Protein AF-X1VYA7-F1 (afdb_monomer)

Nearest PDB structures (foldseek):
  3ja6-assembly1_H  TM=3.169E-01  e=9.626E+00  Escherichia coli
  3g67-assembly1_A  TM=2.517E-01  e=8.231E+00  Thermotoga maritima

Sequence (191 aa):
LKDKYAWSVFFMTIYIFLMFNFLKPGDFSELFMERLIDTAIAGVIVFLVSYLVLPVWEHQKNRTFMLNYILANQKYLNNIIEILQQKNIPIQDYKISRKHAVVSLANLSDNFQKMLSDPKGQQKNLENVHQFVTTSHLFTAYSASLSQYAQKNTVYREIDFENWKNKINAKLLRTIAILQRQEIKKDDFAE

Foldseek 3Di:
DVVVVVVVVVVVVVVVLVVVCVVDPDPSPVVVVVVVVVVVVVVVVCVCCCVPVPPPLVVVCLLVLLLQLLVLLLQLLVVLLCLLVVHDDDPVSNVVSLVSNVVSLVVNVVSLVVLVVDPPVSNPPNVVSVVSSVVSVVSSVVSVVSSVVSVVSDHDPVDPSVVVSVVVVVVSVVVSVVSVVVVVVPVVPPD

Secondary structure (DSSP, 8-state):
-HHHHHHHHHHHHHHHHHHHHHHSTT--HHHHHHHHHHHHHHHHHHHHHHHHT----GGGTHHHHHHHHHHHHHHHHHHHHHHHTT----HHHHHHHHHHHHHHHHHHHHHHHHHHHS-TTT-TTHHHHHHHHHHHHHHHHHHHHHHHHHTTT---TT--HHHHHHHHHHHHHHHHHHHHHHHHHHHTT--

pLDDT: mean 84.83, std 13.79, range [34.19, 98.44]

Radius of gyration: 28.19 Å; Cα contacts (8 Å, |Δi|>4): 103; chains: 1; bounding box: 80×29×63 Å

Solvent-accessible surface area (backbone atoms only — not comparable to full-atom values): 10768 Å² total; per-residue (Å²): 111,70,65,63,49,52,53,52,53,55,54,50,53,52,50,53,51,56,53,47,45,71,75,46,75,90,69,58,67,64,63,50,48,52,54,52,50,53,51,50,52,50,48,50,50,52,50,50,43,54,64,71,73,55,71,78,69,63,73,81,46,54,60,57,34,52,48,50,24,51,55,27,38,51,52,27,45,52,48,37,51,38,41,44,69,72,45,94,66,61,70,62,59,48,54,51,28,47,50,44,24,53,51,27,46,50,51,37,50,51,53,50,54,52,46,70,71,44,60,79,95,65,44,73,65,51,68,64,52,49,54,48,52,54,50,49,54,51,54,52,51,52,47,54,56,54,40,57,58,34,70,66,78,59,83,63,86,90,58,66,59,66,62,53,50,51,55,51,50,54,52,51,52,51,51,49,49,56,56,55,56,61,54,63,74,62,67,78,72,77,125

Organism: NCBI:txid412755

Structure (mmCIF, N/CA/C/O backbone):
data_AF-X1VYA7-F1
#
_entry.id   AF-X1VYA7-F1
#
loop_
_atom_site.group_PDB
_atom_site.id
_atom_site.type_symbol
_atom_site.label_atom_id
_atom_site.label_alt_id
_atom_site.label_comp_id
_atom_site.label_asym_id
_atom_site.label_entity_id
_atom_site.label_seq_id
_atom_site.pdbx_PDB_ins_code
_atom_site.Cartn_x
_atom_site.Cartn_y
_atom_site.Cartn_z
_atom_site.occupancy
_atom_site.B_iso_or_equiv
_atom_site.auth_seq_id
_atom_site.auth_comp_id
_atom_site.auth_asym_id
_atom_site.auth_atom_id
_atom_site.pdbx_PDB_model_num
ATOM 1 N N . LEU A 1 1 ? 26.013 5.773 -6.994 1.00 57.41 1 LEU A N 1
ATOM 2 C CA . LEU A 1 1 ? 26.759 4.567 -7.447 1.00 57.41 1 LEU A CA 1
ATOM 3 C C . LEU A 1 1 ? 26.914 4.547 -8.967 1.00 57.41 1 LEU A C 1
ATOM 5 O O . LEU A 1 1 ? 28.043 4.417 -9.417 1.00 57.41 1 LEU A O 1
ATOM 9 N N . LYS A 1 2 ? 25.836 4.765 -9.740 1.00 62.16 2 LYS A N 1
ATOM 10 C CA . LYS A 1 2 ? 25.879 4.860 -11.213 1.00 62.16 2 LYS A CA 1
ATOM 11 C C . LYS A 1 2 ? 26.864 5.916 -11.740 1.00 62.16 2 LYS A C 1
ATOM 13 O O . LYS A 1 2 ? 27.681 5.591 -12.590 1.00 62.16 2 LYS A O 1
ATOM 18 N N . ASP A 1 3 ? 26.874 7.114 -11.158 1.00 73.69 3 ASP A N 1
ATOM 19 C CA . ASP A 1 3 ? 27.744 8.202 -11.643 1.00 73.69 3 ASP A CA 1
ATOM 20 C C . ASP A 1 3 ? 29.233 7.900 -11.432 1.00 73.69 3 ASP A C 1
ATOM 22 O O . ASP A 1 3 ? 30.055 8.139 -12.308 1.00 73.69 3 ASP A O 1
ATOM 26 N N . LYS A 1 4 ? 29.586 7.289 -10.292 1.00 82.75 4 LYS A N 1
ATOM 27 C CA . LYS A 1 4 ? 30.969 6.877 -9.994 1.00 82.75 4 LYS A CA 1
ATOM 28 C C . LYS A 1 4 ? 31.460 5.789 -10.956 1.00 82.75 4 LYS A C 1
ATOM 30 O O . LYS A 1 4 ? 32.615 5.811 -11.364 1.00 82.75 4 LYS A O 1
ATOM 35 N N . TYR A 1 5 ? 30.579 4.861 -11.330 1.00 83.56 5 TYR A N 1
ATOM 36 C CA . TYR A 1 5 ? 30.876 3.826 -12.319 1.00 83.56 5 TYR A CA 1
ATOM 37 C C . TYR A 1 5 ? 31.062 4.423 -13.722 1.00 83.56 5 TYR A C 1
ATOM 39 O O . TYR A 1 5 ? 32.035 4.091 -14.392 1.00 83.56 5 TYR A O 1
ATOM 47 N N . ALA A 1 6 ? 30.201 5.362 -14.128 1.00 82.00 6 ALA A N 1
ATOM 48 C CA . ALA A 1 6 ? 30.314 6.044 -15.418 1.00 82.00 6 ALA A CA 1
ATOM 49 C C . ALA A 1 6 ? 31.653 6.790 -15.563 1.00 82.00 6 ALA A C 1
ATOM 51 O O . ALA A 1 6 ? 32.352 6.613 -16.560 1.00 82.00 6 ALA A O 1
ATOM 52 N N . TRP A 1 7 ? 32.057 7.544 -14.534 1.00 89.81 7 TRP A N 1
ATOM 53 C CA . TRP A 1 7 ? 33.365 8.205 -14.507 1.00 89.81 7 TRP A CA 1
ATOM 54 C C . TRP A 1 7 ? 34.529 7.209 -14.564 1.00 89.81 7 TRP A C 1
ATOM 56 O O . TRP A 1 7 ? 35.495 7.437 -15.288 1.00 89.81 7 TRP A O 1
ATOM 66 N N . SER A 1 8 ? 34.433 6.081 -13.855 1.00 87.81 8 SER A N 1
ATOM 67 C CA . SER A 1 8 ? 35.472 5.046 -13.879 1.00 87.81 8 SER A CA 1
ATOM 68 C C . SER A 1 8 ? 35.653 4.425 -15.265 1.00 87.81 8 SER A C 1
ATOM 70 O O . SER A 1 8 ? 36.787 4.221 -15.690 1.00 87.81 8 SER A O 1
ATOM 72 N N . VAL A 1 9 ? 34.558 4.123 -15.970 1.00 83.88 9 VAL A N 1
ATOM 73 C CA . VAL A 1 9 ? 34.612 3.548 -17.324 1.00 83.88 9 VAL A CA 1
ATOM 74 C C . VAL A 1 9 ? 35.197 4.562 -18.308 1.00 83.88 9 VAL A C 1
ATOM 76 O O . VAL A 1 9 ? 36.083 4.211 -19.080 1.00 83.88 9 VAL A O 1
ATOM 79 N N . PHE A 1 10 ? 34.786 5.830 -18.218 1.00 85.75 10 PHE A N 1
ATOM 80 C CA . PHE A 1 10 ? 35.302 6.907 -19.066 1.00 85.75 10 PHE A CA 1
ATOM 81 C C . PHE A 1 10 ? 36.827 7.072 -18.957 1.00 85.75 10 PHE A C 1
ATOM 83 O O . PHE A 1 10 ? 37.530 7.069 -19.969 1.00 85.75 10 PHE A O 1
ATOM 90 N N . PHE A 1 11 ? 37.363 7.152 -17.734 1.00 90.56 11 PHE A N 1
ATOM 91 C CA . PHE A 1 11 ? 38.810 7.278 -17.532 1.00 90.56 11 PHE A CA 1
ATOM 92 C C . PHE A 1 11 ? 39.580 6.005 -17.904 1.00 90.56 11 PHE A C 1
ATOM 94 O O . PHE A 1 11 ? 40.685 6.115 -18.431 1.00 90.56 11 PHE A O 1
ATOM 101 N N . MET A 1 12 ? 39.005 4.813 -17.700 1.00 86.88 12 MET A N 1
ATOM 102 C CA . MET A 1 12 ? 39.609 3.554 -18.161 1.00 86.88 12 MET A CA 1
ATOM 103 C C . MET A 1 12 ? 39.759 3.520 -19.683 1.00 86.88 12 MET A C 1
ATOM 105 O O . MET A 1 12 ? 40.805 3.119 -20.186 1.00 86.88 12 MET A O 1
ATOM 109 N N . THR A 1 13 ? 38.755 3.991 -20.425 1.00 85.12 13 THR A N 1
ATOM 110 C CA . THR A 1 13 ? 38.822 4.086 -21.887 1.00 85.12 13 THR A CA 1
ATOM 111 C C . THR A 1 13 ? 39.939 5.033 -22.337 1.00 85.12 13 THR A C 1
ATOM 113 O O . THR A 1 13 ? 40.756 4.652 -23.173 1.00 85.12 13 THR A O 1
ATOM 116 N N . ILE A 1 14 ? 40.043 6.225 -21.734 1.00 86.56 14 ILE A N 1
ATOM 117 C CA . ILE A 1 14 ? 41.134 7.178 -22.015 1.00 86.56 14 ILE A CA 1
ATOM 118 C C . ILE A 1 14 ? 42.502 6.569 -21.681 1.00 86.56 14 ILE A C 1
ATOM 120 O O . ILE A 1 14 ? 43.438 6.695 -22.466 1.00 86.56 14 ILE A O 1
ATOM 124 N N . TYR A 1 15 ? 42.624 5.886 -20.541 1.00 87.81 15 TYR A N 1
ATOM 125 C CA . TYR A 1 15 ? 43.863 5.235 -20.118 1.00 87.81 15 TYR A CA 1
ATOM 126 C C . TYR A 1 15 ? 44.331 4.172 -21.117 1.00 87.81 15 TYR A C 1
ATOM 128 O O . TYR A 1 15 ? 45.496 4.176 -21.514 1.00 87.81 15 TYR A O 1
ATOM 136 N N . ILE A 1 16 ? 43.422 3.300 -21.564 1.00 83.06 16 ILE A N 1
ATOM 137 C CA . ILE A 1 16 ? 43.719 2.271 -22.567 1.00 83.06 16 ILE A CA 1
ATOM 138 C C . ILE A 1 16 ? 44.209 2.930 -23.862 1.00 83.06 16 ILE A C 1
ATOM 140 O O . ILE A 1 16 ? 45.221 2.504 -24.415 1.00 83.06 16 ILE A O 1
ATOM 144 N N . PHE A 1 17 ? 43.564 4.012 -24.308 1.00 79.69 17 PHE A N 1
ATOM 145 C CA . PHE A 1 17 ? 44.013 4.750 -25.491 1.00 79.69 17 PHE A CA 1
ATOM 146 C C . PHE A 1 17 ? 45.405 5.363 -25.323 1.00 79.69 17 PHE A C 1
ATO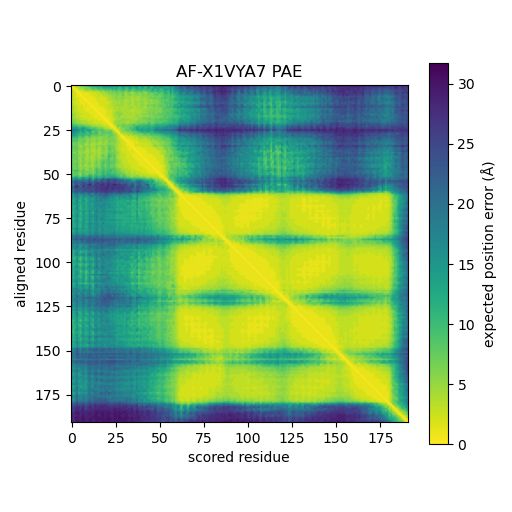M 148 O O . PHE A 1 17 ? 46.241 5.231 -26.216 1.00 79.69 17 PHE A O 1
ATOM 155 N N . LEU A 1 18 ? 45.687 5.986 -24.176 1.00 83.31 18 LEU A N 1
ATOM 156 C CA . LEU A 1 18 ? 47.009 6.543 -23.880 1.00 83.31 18 LEU A CA 1
ATOM 157 C C . LEU A 1 18 ? 48.093 5.457 -23.859 1.00 83.31 18 LEU A C 1
ATOM 159 O O . LEU A 1 18 ? 49.178 5.662 -24.400 1.00 83.31 18 LEU A O 1
ATOM 163 N N . MET A 1 19 ? 47.790 4.293 -23.280 1.00 83.38 19 MET A N 1
ATOM 164 C CA . MET A 1 19 ? 48.698 3.148 -23.238 1.00 83.38 19 MET A CA 1
ATOM 165 C C . MET A 1 19 ? 49.005 2.621 -24.647 1.00 83.38 19 MET A C 1
ATOM 167 O O . MET A 1 19 ? 50.170 2.430 -24.989 1.00 83.38 19 MET A O 1
ATOM 171 N N . PHE A 1 20 ? 47.987 2.421 -25.488 1.00 77.38 20 PHE A N 1
ATOM 172 C CA . PHE A 1 20 ? 48.184 1.936 -26.858 1.00 77.38 20 PHE A CA 1
ATOM 173 C C . PHE A 1 20 ? 48.936 2.934 -27.738 1.00 77.38 20 PHE A C 1
ATOM 175 O O . PHE A 1 20 ? 49.805 2.521 -28.503 1.00 77.38 20 PHE A O 1
ATOM 182 N N . ASN A 1 21 ? 48.682 4.235 -27.573 1.00 77.19 21 ASN A N 1
ATOM 183 C CA . ASN A 1 21 ? 49.441 5.282 -28.257 1.00 77.19 21 ASN A CA 1
ATOM 184 C C . ASN A 1 21 ? 50.941 5.233 -27.913 1.00 77.19 21 ASN A C 1
ATOM 186 O O . ASN A 1 21 ? 51.781 5.508 -28.766 1.00 77.19 21 ASN A O 1
ATOM 190 N 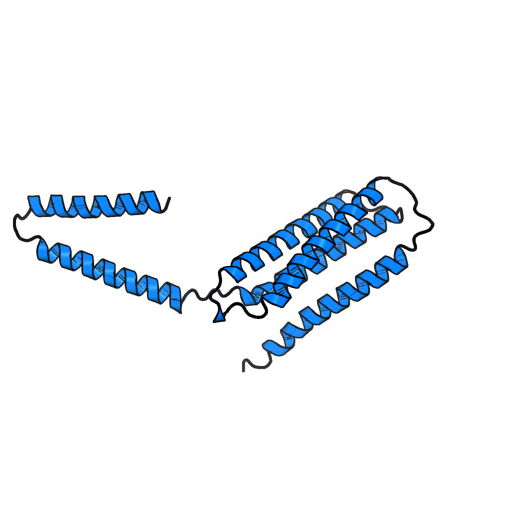N . PHE A 1 22 ? 51.287 4.850 -26.680 1.00 80.69 22 PHE A N 1
ATOM 191 C CA . PHE A 1 22 ? 52.680 4.661 -26.276 1.00 80.69 22 PHE A CA 1
ATOM 192 C C . PHE A 1 22 ? 53.308 3.395 -26.885 1.00 80.69 22 PHE A C 1
ATOM 194 O O . PHE A 1 22 ? 54.493 3.395 -27.207 1.00 80.69 22 PHE A O 1
ATOM 201 N N . LEU A 1 23 ? 52.528 2.321 -27.060 1.00 78.88 23 LEU A N 1
ATOM 202 C CA . LEU A 1 23 ? 53.005 1.053 -27.631 1.00 78.88 23 LEU A CA 1
ATOM 203 C C . LEU A 1 23 ? 53.158 1.088 -29.162 1.00 78.88 23 LEU A C 1
ATOM 205 O O . LEU A 1 23 ? 54.086 0.478 -29.692 1.00 78.88 23 LEU A O 1
ATOM 209 N N . LYS A 1 24 ? 52.249 1.759 -29.877 1.00 73.00 24 LYS A N 1
ATOM 210 C CA . LYS A 1 24 ? 52.286 1.929 -31.337 1.00 73.00 24 LYS A CA 1
ATOM 211 C C . LYS A 1 24 ? 51.867 3.357 -31.709 1.00 73.00 24 LYS A C 1
ATOM 213 O O . LYS A 1 24 ? 50.672 3.628 -31.845 1.00 73.00 24 LYS A O 1
ATOM 218 N N . PRO A 1 25 ? 52.826 4.278 -31.880 1.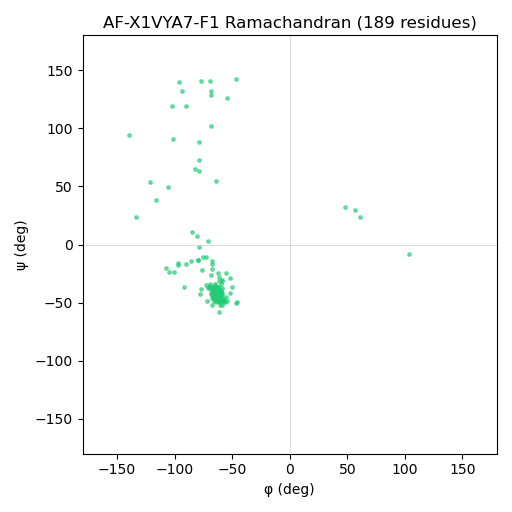00 73.44 25 PRO A N 1
ATOM 219 C CA . PRO A 1 25 ? 52.507 5.648 -32.251 1.00 73.44 25 PRO A CA 1
ATOM 220 C C . PRO A 1 25 ? 51.954 5.709 -33.681 1.00 73.44 25 PRO A C 1
ATOM 222 O O . PRO A 1 25 ? 52.577 5.211 -34.616 1.00 73.44 25 PRO A O 1
ATOM 225 N N . GLY A 1 26 ? 50.798 6.357 -33.846 1.00 68.19 26 GLY A N 1
ATOM 226 C CA . GLY A 1 26 ? 50.245 6.727 -35.156 1.00 68.19 26 GLY A CA 1
ATOM 227 C C . GLY A 1 26 ? 49.085 5.879 -35.685 1.00 68.19 26 GLY A C 1
ATOM 228 O O . GLY A 1 26 ? 48.467 6.304 -36.654 1.00 68.19 26 GLY A O 1
ATOM 229 N N . ASP A 1 27 ? 48.733 4.759 -35.045 1.00 69.38 27 ASP A N 1
ATOM 230 C CA . ASP A 1 27 ? 47.691 3.833 -35.532 1.00 69.38 27 ASP A CA 1
ATOM 231 C C . ASP A 1 27 ? 46.551 3.641 -34.511 1.00 69.38 27 ASP A C 1
ATOM 233 O O . ASP A 1 27 ? 46.250 2.549 -34.034 1.00 69.38 27 ASP A O 1
ATOM 237 N N . PHE A 1 28 ? 45.971 4.760 -34.067 1.00 71.25 28 PHE A N 1
ATOM 238 C CA . PHE A 1 28 ? 44.952 4.797 -33.005 1.00 71.25 28 PHE A CA 1
ATOM 239 C C . PHE A 1 28 ? 43.515 4.850 -33.539 1.00 71.25 28 PHE A C 1
ATOM 241 O O . PHE A 1 28 ? 42.568 4.595 -32.790 1.00 71.25 28 PHE A O 1
ATOM 248 N N . SER A 1 29 ? 43.335 5.208 -34.814 1.00 73.69 29 SER A N 1
ATOM 249 C CA . SER A 1 29 ? 42.016 5.381 -35.426 1.00 73.69 29 SER A CA 1
ATOM 250 C C . SER A 1 29 ? 41.252 4.067 -35.536 1.00 73.69 29 SER A C 1
ATOM 252 O O . SER A 1 29 ? 40.043 4.060 -35.314 1.00 73.69 29 SER A O 1
ATOM 254 N N . GLU A 1 30 ? 41.945 2.964 -35.821 1.00 76.94 30 GLU A N 1
ATOM 255 C CA . GLU A 1 30 ? 41.330 1.643 -35.978 1.00 76.94 30 GLU A CA 1
ATOM 256 C C . GLU A 1 30 ? 40.770 1.127 -34.640 1.00 76.94 30 GLU A C 1
ATOM 258 O O . GLU A 1 30 ? 39.569 0.892 -34.519 1.00 76.94 30 GLU A O 1
ATOM 263 N N . LEU A 1 31 ? 41.590 1.116 -33.583 1.00 76.31 31 LEU A N 1
ATOM 264 C CA . LEU A 1 31 ? 41.180 0.692 -32.234 1.00 76.31 31 LEU A CA 1
ATOM 265 C C . LEU A 1 31 ? 40.068 1.567 -31.633 1.00 76.31 31 LEU A C 1
ATOM 267 O O . LEU A 1 31 ? 39.198 1.080 -30.907 1.00 76.31 31 LEU A O 1
ATOM 271 N N . PHE A 1 32 ? 40.099 2.878 -31.895 1.00 79.44 32 PHE A N 1
ATOM 272 C CA . PHE A 1 32 ? 39.042 3.784 -31.446 1.00 79.44 32 PHE A CA 1
ATOM 273 C C . PHE A 1 32 ? 37.710 3.464 -32.124 1.00 79.44 32 PHE A C 1
ATOM 275 O O . PHE A 1 32 ? 36.677 3.406 -31.450 1.00 79.44 32 PHE A O 1
ATOM 282 N N . MET A 1 33 ? 37.736 3.224 -33.437 1.00 82.19 33 MET A N 1
ATOM 283 C CA . MET A 1 33 ? 36.536 2.887 -34.195 1.00 82.19 33 MET A CA 1
ATOM 284 C C . MET A 1 33 ? 35.955 1.538 -33.777 1.00 82.19 33 MET A C 1
ATOM 286 O O . MET A 1 33 ? 34.745 1.463 -33.578 1.00 82.19 33 MET A O 1
ATOM 290 N N . GLU A 1 34 ? 36.783 0.520 -33.527 1.00 83.56 34 GLU A N 1
ATOM 291 C CA . GLU A 1 34 ? 36.323 -0.769 -32.986 1.00 83.56 34 GLU A CA 1
ATOM 292 C C . GLU A 1 34 ? 35.565 -0.595 -31.659 1.00 83.56 34 GLU A C 1
ATOM 294 O O . GLU A 1 34 ? 34.430 -1.047 -31.515 1.00 83.56 34 GLU A O 1
ATOM 299 N N . ARG A 1 35 ? 36.129 0.157 -30.702 1.00 82.75 35 ARG A N 1
ATOM 300 C CA . ARG A 1 35 ? 35.496 0.395 -29.389 1.00 82.75 35 ARG A CA 1
ATOM 301 C C . ARG A 1 35 ? 34.197 1.186 -29.481 1.00 82.75 35 ARG A C 1
ATOM 303 O O . ARG A 1 35 ? 33.265 0.930 -28.711 1.00 82.75 35 ARG A O 1
ATOM 310 N N . LEU A 1 36 ? 34.150 2.171 -30.375 1.00 84.88 36 LEU A N 1
ATOM 311 C CA . LEU A 1 36 ? 32.971 3.003 -30.579 1.00 84.88 36 LEU A CA 1
ATOM 312 C C . LEU A 1 36 ? 31.838 2.189 -31.209 1.00 84.88 36 LEU A C 1
ATOM 314 O O . LEU A 1 36 ? 30.701 2.280 -30.747 1.00 84.88 36 LEU A O 1
ATOM 318 N N . ILE A 1 37 ? 32.161 1.350 -32.196 1.00 89.88 37 ILE A N 1
ATOM 319 C CA . ILE A 1 37 ? 31.212 0.444 -32.848 1.00 89.88 37 ILE A CA 1
ATOM 320 C C . ILE A 1 37 ? 30.698 -0.598 -31.850 1.00 89.88 37 ILE A C 1
ATOM 322 O O . ILE A 1 37 ? 29.484 -0.740 -31.713 1.00 89.88 37 ILE A O 1
ATOM 326 N N . ASP A 1 38 ? 31.574 -1.248 -31.081 1.00 87.00 38 ASP A N 1
ATOM 327 C CA . ASP A 1 38 ? 31.176 -2.240 -30.074 1.00 87.00 38 ASP A CA 1
ATOM 328 C C . ASP A 1 38 ? 30.260 -1.640 -29.000 1.00 87.00 38 ASP A C 1
ATOM 330 O O . ASP A 1 38 ? 29.239 -2.227 -28.635 1.00 87.00 38 ASP A O 1
ATOM 334 N N . THR A 1 39 ? 30.583 -0.436 -28.513 1.00 87.31 39 THR A N 1
ATOM 335 C CA . THR A 1 39 ? 29.768 0.261 -27.505 1.00 87.31 39 THR A CA 1
ATOM 336 C C . THR A 1 39 ? 28.431 0.714 -28.087 1.00 87.31 39 THR A C 1
ATOM 338 O O . THR A 1 39 ? 27.406 0.634 -27.407 1.00 87.31 39 THR A O 1
ATOM 341 N N . ALA A 1 40 ? 28.411 1.156 -29.347 1.00 91.31 40 ALA A N 1
ATOM 342 C CA . ALA A 1 40 ? 27.184 1.524 -30.043 1.00 91.31 40 ALA A CA 1
ATOM 343 C C . ALA A 1 40 ? 26.279 0.304 -30.257 1.00 91.31 40 ALA A C 1
ATOM 345 O O . ALA A 1 40 ? 25.095 0.362 -29.928 1.00 91.31 40 ALA A O 1
ATOM 346 N N . ILE A 1 41 ? 26.831 -0.818 -30.727 1.00 95.00 41 ILE A N 1
ATOM 347 C CA . ILE A 1 41 ? 26.098 -2.075 -30.916 1.00 95.00 41 ILE A CA 1
ATOM 348 C C . ILE A 1 41 ? 25.564 -2.579 -29.573 1.00 95.00 41 ILE A C 1
ATOM 350 O O . ILE A 1 41 ? 24.373 -2.870 -29.462 1.00 95.00 41 ILE A O 1
ATOM 354 N N . ALA A 1 42 ? 26.397 -2.618 -28.530 1.00 89.94 42 ALA A N 1
ATOM 355 C CA . ALA A 1 42 ? 25.967 -3.008 -27.191 1.00 89.94 42 ALA A CA 1
ATOM 356 C C . ALA A 1 42 ? 24.868 -2.078 -26.650 1.00 89.94 42 ALA A C 1
ATOM 358 O O . ALA A 1 42 ? 23.889 -2.554 -26.079 1.00 89.94 42 ALA A O 1
ATOM 359 N N . GLY A 1 43 ? 24.982 -0.766 -26.877 1.00 91.56 43 GLY A N 1
ATOM 360 C CA . GLY A 1 43 ? 23.964 0.218 -26.511 1.00 91.56 43 GLY A CA 1
ATOM 361 C C . GLY A 1 43 ? 22.633 -0.017 -27.225 1.00 91.56 43 GLY A C 1
ATOM 362 O O . GLY A 1 43 ? 21.585 -0.010 -26.580 1.00 91.56 43 GLY A O 1
ATOM 363 N N . VAL A 1 44 ? 22.666 -0.299 -28.530 1.00 94.19 44 VAL A N 1
ATOM 364 C CA . VAL A 1 44 ? 21.475 -0.637 -29.325 1.00 94.19 44 VAL A CA 1
ATOM 365 C C . VAL A 1 44 ? 20.851 -1.948 -28.848 1.00 94.19 44 VAL A C 1
ATOM 367 O O . VAL A 1 44 ? 19.638 -2.004 -28.662 1.00 94.19 44 VAL A O 1
ATOM 370 N N . ILE A 1 45 ? 21.653 -2.983 -28.584 1.00 92.19 45 ILE A N 1
ATOM 371 C CA . ILE A 1 45 ? 21.164 -4.263 -28.054 1.00 92.19 45 ILE A CA 1
ATOM 372 C C . ILE A 1 45 ? 20.511 -4.057 -26.686 1.00 92.19 45 ILE A C 1
ATOM 374 O O . ILE A 1 45 ? 19.390 -4.508 -26.477 1.00 92.19 45 ILE A O 1
ATOM 378 N N . VAL A 1 46 ? 21.159 -3.341 -25.763 1.00 90.00 46 VAL A N 1
ATOM 379 C CA . VAL A 1 46 ? 20.597 -3.045 -24.435 1.00 90.00 46 VAL A CA 1
ATOM 380 C C . VAL A 1 46 ? 19.308 -2.240 -24.553 1.00 90.00 46 VAL A C 1
ATOM 382 O O . VAL A 1 46 ? 18.348 -2.530 -23.839 1.00 90.00 46 VAL A O 1
ATOM 385 N N . PHE A 1 47 ? 19.255 -1.262 -25.458 1.00 85.50 47 PHE A N 1
ATOM 386 C CA . PHE A 1 47 ? 18.052 -0.480 -25.723 1.00 85.50 47 PHE A CA 1
ATOM 387 C C . PHE A 1 47 ? 16.908 -1.364 -26.238 1.00 85.50 47 PHE A C 1
ATOM 389 O O . PHE A 1 47 ? 15.816 -1.339 -25.673 1.00 85.50 47 PHE A O 1
ATOM 396 N N . LEU A 1 48 ? 17.170 -2.199 -27.247 1.00 87.19 48 LEU A N 1
ATOM 397 C CA . LEU A 1 48 ? 16.187 -3.119 -27.818 1.00 87.19 48 LEU A CA 1
ATOM 398 C C . LEU A 1 48 ? 15.725 -4.164 -26.804 1.00 87.19 48 LEU A C 1
ATOM 400 O O . LEU A 1 48 ? 14.530 -4.400 -26.688 1.00 87.19 48 LEU A O 1
ATOM 404 N N . VAL A 1 49 ? 16.633 -4.754 -26.028 1.00 86.06 49 VAL A N 1
ATOM 405 C CA . VAL A 1 49 ? 16.295 -5.720 -24.973 1.00 86.06 49 VAL A CA 1
ATOM 406 C C . VAL A 1 49 ? 15.481 -5.048 -23.869 1.00 86.06 49 VAL A C 1
ATOM 408 O O . VAL A 1 49 ? 14.469 -5.591 -23.438 1.00 86.06 49 VAL A O 1
ATOM 411 N N . SER A 1 50 ? 15.852 -3.843 -23.440 1.00 81.00 50 SER A N 1
ATOM 412 C CA . SER A 1 50 ? 15.086 -3.109 -22.423 1.00 81.00 50 SER A CA 1
ATOM 413 C C . SER A 1 50 ? 13.687 -2.740 -22.917 1.00 81.00 50 SER A C 1
ATOM 415 O O . SER A 1 50 ? 12.741 -2.754 -22.138 1.00 81.00 50 SER A O 1
ATOM 417 N N . TYR A 1 51 ? 13.545 -2.445 -24.210 1.00 74.38 51 TYR A N 1
ATOM 418 C CA . TYR A 1 51 ? 12.262 -2.119 -24.823 1.00 74.38 51 TYR A CA 1
ATOM 419 C C . TYR A 1 51 ? 11.387 -3.357 -25.099 1.00 74.38 51 TYR A C 1
ATOM 421 O O . TYR A 1 51 ? 10.186 -3.326 -24.842 1.00 74.38 51 TYR A O 1
ATOM 429 N N . LEU A 1 52 ? 11.973 -4.446 -25.610 1.00 74.44 52 LEU A N 1
ATOM 430 C CA . LEU A 1 52 ? 11.255 -5.644 -26.070 1.00 74.44 52 LEU A CA 1
ATOM 431 C C . LEU A 1 52 ? 11.100 -6.721 -24.987 1.00 74.44 52 LEU A C 1
ATOM 433 O O . LEU A 1 52 ? 10.072 -7.391 -24.944 1.00 74.44 52 LEU A O 1
ATOM 437 N N . VAL A 1 53 ? 12.106 -6.909 -24.125 1.00 70.50 53 VAL A N 1
ATOM 438 C CA . VAL A 1 53 ? 12.186 -8.024 -23.155 1.00 70.50 53 VAL A CA 1
ATOM 439 C C . VAL A 1 53 ? 11.772 -7.609 -21.740 1.00 70.50 53 VAL A C 1
ATOM 441 O O . VAL A 1 53 ? 11.300 -8.451 -20.980 1.00 70.50 53 VAL A O 1
ATOM 444 N N . LEU A 1 54 ? 11.862 -6.321 -21.381 1.00 61.50 54 LEU A N 1
ATOM 445 C CA . LEU A 1 54 ? 11.397 -5.800 -20.084 1.00 61.50 54 LEU A CA 1
ATOM 446 C C . LEU A 1 54 ? 10.081 -4.991 -20.145 1.00 61.50 54 LEU A C 1
ATOM 448 O O . LEU A 1 54 ? 9.998 -3.927 -19.529 1.00 61.50 54 LEU A O 1
ATOM 452 N N . PRO A 1 55 ? 8.995 -5.470 -20.782 1.00 55.72 55 PRO A N 1
ATOM 453 C CA . PRO A 1 55 ? 7.684 -4.886 -20.583 1.00 55.72 55 PRO A CA 1
ATOM 454 C C . PRO A 1 55 ? 7.075 -5.472 -19.298 1.00 55.72 55 PRO A C 1
ATOM 456 O O . PRO A 1 55 ? 6.077 -6.188 -19.356 1.00 55.72 55 PRO A O 1
ATOM 459 N N . VAL A 1 56 ? 7.656 -5.214 -18.118 1.00 53.91 56 VAL A N 1
ATOM 460 C CA . VAL A 1 56 ? 6.996 -5.576 -16.845 1.00 53.91 56 VAL A CA 1
ATOM 461 C C . VAL A 1 56 ? 5.925 -4.526 -16.543 1.00 53.91 56 VAL A C 1
ATOM 463 O O . VAL A 1 56 ? 6.025 -3.763 -15.589 1.00 53.91 56 VAL A O 1
ATOM 466 N N . TRP A 1 57 ? 4.916 -4.434 -17.407 1.00 59.41 57 TRP A N 1
ATOM 467 C CA . TRP A 1 57 ? 3.810 -3.499 -17.248 1.00 59.41 57 TRP A CA 1
ATOM 468 C C . TRP A 1 57 ? 2.964 -3.931 -16.052 1.00 59.41 57 TRP A C 1
ATOM 470 O O . TRP A 1 57 ? 2.172 -4.874 -16.115 1.00 59.41 57 TRP A O 1
ATOM 480 N N . GLU A 1 58 ? 3.152 -3.244 -14.929 1.00 52.47 58 GLU A N 1
ATOM 481 C CA . GLU A 1 58 ? 2.621 -3.619 -13.616 1.00 52.47 58 GLU A CA 1
ATOM 482 C C . GLU A 1 58 ? 1.091 -3.432 -13.499 1.00 52.47 58 GLU A C 1
ATOM 484 O O . GLU A 1 58 ? 0.499 -3.747 -12.467 1.00 52.47 58 GLU A O 1
ATOM 489 N N . HIS A 1 59 ? 0.403 -3.023 -14.575 1.00 51.09 59 HIS A N 1
ATOM 490 C CA . HIS A 1 59 ? -1.060 -2.878 -14.628 1.00 51.09 59 HIS A CA 1
ATOM 491 C C . HIS A 1 59 ? -1.828 -4.152 -14.247 1.00 51.09 59 HIS A C 1
ATOM 493 O O . HIS A 1 59 ? -2.971 -4.061 -13.794 1.00 51.09 59 HIS A O 1
ATOM 499 N N . GLN A 1 60 ? -1.222 -5.336 -14.392 1.00 56.25 60 GLN A N 1
ATOM 500 C CA . GLN A 1 60 ? -1.818 -6.597 -13.934 1.00 56.25 60 GLN A CA 1
ATOM 501 C C . GLN A 1 60 ? -1.921 -6.698 -12.400 1.00 56.25 60 GLN A C 1
ATOM 503 O O . GLN A 1 60 ? -2.777 -7.427 -11.907 1.00 56.25 60 GLN A O 1
ATOM 508 N N . LYS A 1 61 ? -1.136 -5.933 -11.626 1.00 68.00 61 LYS A N 1
ATOM 509 C CA . LYS A 1 61 ? -1.123 -6.021 -10.154 1.00 68.00 61 LYS A CA 1
ATOM 510 C C . LYS A 1 61 ? -1.996 -4.991 -9.440 1.00 68.00 61 LYS A C 1
ATOM 512 O O . LYS A 1 61 ? -2.312 -5.209 -8.271 1.00 68.00 61 LYS A O 1
ATOM 517 N N . ASN A 1 62 ? -2.436 -3.916 -10.108 1.00 81.06 62 ASN A N 1
ATOM 518 C CA . ASN A 1 62 ? -3.259 -2.856 -9.495 1.00 81.06 62 ASN A CA 1
ATOM 519 C C . ASN A 1 62 ? -4.412 -3.420 -8.673 1.00 81.06 62 ASN A C 1
ATOM 521 O O . ASN A 1 62 ? -4.616 -3.077 -7.512 1.00 81.06 62 ASN A O 1
ATOM 525 N N . ARG A 1 63 ? -5.154 -4.334 -9.291 1.00 86.06 63 ARG A N 1
ATOM 526 C CA . ARG A 1 63 ? -6.341 -4.936 -8.708 1.00 86.06 63 ARG A CA 1
ATOM 527 C C . ARG A 1 63 ? -6.016 -5.780 -7.478 1.00 86.06 63 ARG A C 1
ATOM 529 O O . ARG A 1 63 ? -6.751 -5.726 -6.498 1.00 86.06 63 ARG A O 1
ATOM 536 N N . THR A 1 64 ? -4.903 -6.506 -7.504 1.00 90.25 64 THR A N 1
ATOM 537 C CA . THR A 1 64 ? -4.399 -7.267 -6.357 1.00 90.25 64 THR A CA 1
ATOM 538 C C . THR A 1 64 ? -4.067 -6.339 -5.193 1.00 90.25 64 THR A C 1
ATOM 540 O O . THR A 1 64 ? -4.472 -6.605 -4.064 1.00 90.25 64 THR A O 1
ATOM 543 N N . PHE A 1 65 ? -3.407 -5.206 -5.452 1.00 93.31 65 PHE A N 1
ATOM 544 C CA . PHE A 1 65 ? -3.147 -4.204 -4.416 1.00 93.31 65 PHE A CA 1
ATOM 545 C C . PHE A 1 65 ? -4.438 -3.576 -3.871 1.00 93.31 65 PHE A C 1
ATOM 547 O O . PHE A 1 65 ? -4.562 -3.418 -2.657 1.00 93.31 65 PHE A O 1
ATOM 554 N N . MET A 1 66 ? -5.428 -3.296 -4.726 1.00 94.44 66 MET A N 1
ATOM 555 C CA . MET A 1 66 ? -6.748 -2.802 -4.305 1.00 94.44 66 MET A CA 1
ATOM 556 C C . MET A 1 66 ? -7.483 -3.815 -3.414 1.00 94.44 66 MET A C 1
ATOM 558 O O . MET A 1 66 ? -8.012 -3.443 -2.368 1.00 94.44 66 MET A O 1
ATOM 562 N N . LEU A 1 67 ? -7.492 -5.096 -3.797 1.00 94.81 67 LEU A N 1
ATOM 563 C CA . LEU A 1 67 ? -8.095 -6.179 -3.014 1.00 94.81 67 LEU A CA 1
ATOM 564 C C . LEU A 1 67 ? -7.405 -6.346 -1.658 1.00 94.81 67 LEU A C 1
ATOM 566 O O . LEU A 1 67 ? -8.074 -6.363 -0.625 1.00 94.81 67 LEU A O 1
ATOM 570 N N . ASN A 1 68 ? -6.072 -6.409 -1.656 1.00 95.88 68 ASN A N 1
ATOM 571 C CA . ASN A 1 68 ? -5.278 -6.527 -0.436 1.00 95.88 68 ASN A CA 1
ATOM 572 C C . ASN A 1 68 ? -5.528 -5.353 0.514 1.00 95.88 68 ASN A C 1
ATOM 574 O O . ASN A 1 68 ? -5.676 -5.562 1.718 1.00 95.88 68 ASN A O 1
ATOM 578 N N . TYR A 1 69 ? -5.622 -4.136 -0.028 1.00 97.81 69 TYR A N 1
ATOM 579 C CA . TYR A 1 69 ? -5.979 -2.952 0.739 1.00 97.81 69 TYR A CA 1
ATOM 580 C C . TYR A 1 69 ? -7.366 -3.086 1.377 1.00 97.81 69 TYR A C 1
ATOM 582 O O . TYR A 1 69 ? -7.484 -2.934 2.593 1.00 97.81 69 TYR A O 1
ATOM 590 N N . ILE A 1 70 ? -8.403 -3.419 0.596 1.00 97.12 70 ILE A N 1
ATOM 591 C CA . ILE A 1 70 ? -9.777 -3.523 1.113 1.00 97.12 70 ILE A CA 1
ATOM 592 C C . ILE A 1 70 ? -9.859 -4.571 2.222 1.00 97.12 70 ILE A C 1
ATOM 594 O O . ILE A 1 70 ? -10.415 -4.283 3.278 1.00 97.12 70 ILE A O 1
ATOM 598 N N . LEU A 1 71 ? -9.280 -5.757 2.019 1.00 97.19 71 LEU A N 1
ATOM 599 C CA . LEU A 1 71 ? -9.306 -6.840 3.006 1.00 97.19 71 LEU A CA 1
ATOM 600 C C . LEU A 1 71 ? -8.581 -6.453 4.302 1.00 97.19 71 LEU A C 1
ATOM 602 O O . LEU A 1 71 ? -9.101 -6.665 5.401 1.00 97.19 71 LEU A O 1
ATOM 606 N N . ALA A 1 72 ? -7.396 -5.846 4.192 1.00 98.06 72 ALA A N 1
ATOM 607 C CA . ALA A 1 72 ? -6.627 -5.415 5.354 1.00 98.06 72 ALA A CA 1
ATOM 608 C C . ALA A 1 72 ? -7.337 -4.292 6.129 1.00 98.06 72 ALA A C 1
ATOM 610 O O . ALA A 1 72 ? -7.422 -4.352 7.359 1.00 98.06 72 ALA A O 1
ATOM 611 N N . ASN A 1 73 ? -7.886 -3.294 5.428 1.00 97.69 73 ASN A N 1
ATOM 612 C CA . ASN A 1 73 ? -8.615 -2.193 6.059 1.00 97.69 73 ASN A CA 1
ATOM 613 C C . ASN A 1 73 ? -9.957 -2.651 6.649 1.00 97.69 73 ASN A C 1
ATOM 615 O O . ASN A 1 73 ? -10.316 -2.219 7.739 1.00 97.69 73 ASN A O 1
ATOM 619 N N . GLN A 1 74 ? -10.663 -3.579 5.995 1.00 97.19 74 GLN A N 1
ATOM 620 C CA . GLN A 1 74 ? -11.881 -4.192 6.529 1.00 97.19 74 GLN A CA 1
ATOM 621 C C . GLN A 1 74 ? -11.608 -4.895 7.862 1.00 97.19 74 GLN A C 1
ATOM 623 O O . GLN A 1 74 ? -12.334 -4.687 8.834 1.00 97.19 74 GLN A O 1
ATOM 628 N N . LYS A 1 75 ? -10.539 -5.700 7.931 1.00 96.88 75 LYS A N 1
ATOM 629 C CA . LYS A 1 75 ? -10.135 -6.376 9.172 1.00 96.88 75 LYS A CA 1
ATOM 630 C C . LYS A 1 75 ? -9.797 -5.370 10.273 1.00 96.88 75 LYS A C 1
ATOM 632 O O . LYS A 1 75 ? -10.222 -5.545 11.411 1.00 96.88 75 LYS A O 1
ATOM 637 N N . TYR A 1 76 ? -9.070 -4.306 9.934 1.00 97.62 76 TYR A N 1
ATOM 638 C CA . TYR A 1 76 ? -8.752 -3.234 10.875 1.00 97.62 76 TYR A CA 1
ATOM 639 C C . TYR A 1 76 ? -10.011 -2.541 11.414 1.00 97.62 76 TYR A C 1
ATOM 641 O O . TYR A 1 76 ? -10.162 -2.421 12.629 1.00 97.62 76 TYR A O 1
ATOM 649 N N . LEU A 1 77 ? -10.944 -2.155 10.539 1.00 96.50 77 LEU A N 1
ATOM 650 C CA . LEU A 1 77 ? -12.206 -1.528 10.934 1.00 96.50 77 LEU A CA 1
ATOM 651 C C . LEU A 1 77 ? -13.056 -2.449 11.818 1.00 96.50 77 LEU A C 1
ATOM 653 O O . LEU A 1 77 ? -13.591 -1.998 12.827 1.00 96.50 77 LEU A O 1
ATOM 657 N N . ASN A 1 78 ? -13.159 -3.735 11.475 1.00 95.44 78 ASN A N 1
ATOM 658 C CA . ASN A 1 78 ? -13.902 -4.703 12.281 1.00 95.44 78 ASN A CA 1
ATOM 659 C C . ASN A 1 78 ? -13.336 -4.803 13.701 1.00 95.44 78 ASN A C 1
ATOM 661 O O . ASN A 1 78 ? -14.107 -4.738 14.656 1.00 95.44 78 ASN A O 1
ATOM 665 N N . ASN A 1 79 ? -12.008 -4.851 13.844 1.00 95.44 79 ASN A N 1
ATOM 666 C CA . ASN A 1 79 ? -11.360 -4.846 15.154 1.00 95.44 79 ASN A CA 1
ATOM 667 C C . ASN A 1 79 ? -11.654 -3.554 15.936 1.00 95.44 79 ASN A C 1
ATOM 669 O O . ASN A 1 79 ? -11.921 -3.610 17.132 1.00 95.44 79 ASN A O 1
ATOM 673 N N . ILE A 1 80 ? -11.646 -2.389 15.276 1.00 95.06 80 ILE A N 1
ATOM 674 C CA . ILE A 1 80 ? -11.999 -1.109 15.915 1.00 95.06 80 ILE A CA 1
ATOM 675 C C . ILE A 1 80 ? -13.435 -1.138 16.448 1.00 95.06 80 ILE A C 1
ATOM 677 O O . ILE A 1 80 ? -13.675 -0.746 17.589 1.00 95.06 80 ILE A O 1
ATOM 681 N N . ILE A 1 81 ? -14.385 -1.600 15.630 1.00 94.06 81 ILE A N 1
ATOM 682 C CA . ILE A 1 81 ? -15.802 -1.654 16.003 1.00 94.06 81 ILE A CA 1
ATOM 683 C C . ILE A 1 81 ? -16.026 -2.628 17.162 1.00 94.06 81 ILE A C 1
ATOM 685 O O . ILE A 1 81 ? -16.767 -2.320 18.090 1.00 94.06 81 ILE A O 1
ATOM 689 N N . GLU A 1 82 ? -15.371 -3.783 17.144 1.00 92.81 82 GLU A N 1
ATOM 690 C CA . GLU A 1 82 ? -15.488 -4.764 18.222 1.00 92.81 82 GLU A CA 1
ATOM 691 C C . GLU A 1 82 ? -14.935 -4.225 19.552 1.00 92.81 82 GLU A C 1
ATOM 693 O O . GLU A 1 82 ? -15.579 -4.398 20.586 1.00 92.81 82 GLU A O 1
ATOM 698 N N . ILE A 1 83 ? -13.826 -3.475 19.529 1.00 92.06 83 ILE A N 1
ATOM 699 C CA . ILE A 1 83 ? -13.315 -2.776 20.722 1.00 92.06 83 ILE A CA 1
ATOM 700 C C . ILE A 1 83 ? -14.321 -1.724 21.218 1.00 92.06 83 ILE A C 1
ATOM 702 O O . ILE A 1 83 ? -14.593 -1.651 22.415 1.00 92.06 83 ILE A O 1
ATOM 706 N N . LEU A 1 84 ? -14.924 -0.936 20.319 1.00 91.50 84 LEU A N 1
ATOM 707 C CA . LEU A 1 84 ? -15.958 0.052 20.675 1.00 91.50 84 LEU A CA 1
ATOM 708 C C . LEU A 1 84 ? -17.207 -0.586 21.305 1.00 91.50 84 LEU A C 1
ATOM 710 O O . LEU A 1 84 ? -17.879 0.040 22.123 1.00 91.50 84 LEU A O 1
ATOM 714 N N . GLN A 1 85 ? -17.496 -1.838 20.955 1.00 90.56 85 GLN A N 1
ATOM 715 C CA . GLN A 1 85 ? -18.571 -2.648 21.528 1.00 90.56 85 GLN A CA 1
ATOM 716 C C . GLN A 1 85 ? -18.174 -3.370 22.822 1.00 90.56 85 GLN A C 1
ATOM 718 O O . GLN A 1 85 ? -18.922 -4.233 23.278 1.00 90.56 85 GLN A O 1
ATOM 723 N N . GLN A 1 86 ? -17.019 -3.048 23.414 1.00 87.44 86 GLN A N 1
ATOM 724 C CA . GLN A 1 86 ? -16.516 -3.686 24.636 1.00 87.44 86 GLN A CA 1
ATOM 725 C C . GLN A 1 86 ? -16.273 -5.200 24.482 1.00 87.44 86 GLN A C 1
ATOM 727 O O . GLN A 1 86 ? -16.270 -5.944 25.464 1.00 87.44 86 GLN A O 1
ATOM 732 N N . LYS A 1 87 ? -16.050 -5.683 23.250 1.00 86.69 87 LYS A N 1
ATOM 733 C CA . LYS A 1 87 ? -15.616 -7.065 23.016 1.00 86.69 87 LYS A CA 1
ATOM 734 C C . LYS A 1 87 ? -14.129 -7.180 23.343 1.00 86.69 87 LYS A C 1
ATOM 736 O O . LYS A 1 87 ? -13.332 -6.294 23.033 1.00 86.69 87 LYS A O 1
ATOM 741 N N . ASN A 1 88 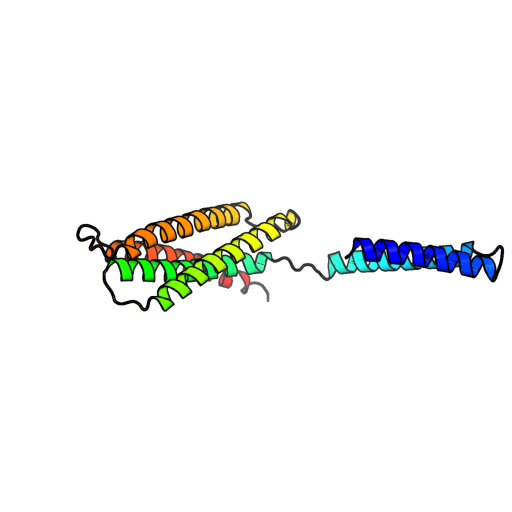? -13.751 -8.292 23.966 1.00 83.56 88 ASN A N 1
ATOM 742 C CA . ASN A 1 88 ? -12.370 -8.535 24.359 1.00 83.56 88 ASN A CA 1
ATOM 743 C C . ASN A 1 88 ? -11.542 -8.992 23.148 1.00 83.56 88 ASN A C 1
ATOM 745 O O . ASN A 1 88 ? -11.444 -10.186 22.869 1.00 83.56 88 ASN A O 1
ATOM 749 N N . ILE A 1 89 ? -10.974 -8.033 22.414 1.00 84.12 89 ILE A N 1
ATOM 750 C CA . ILE A 1 89 ? -9.980 -8.303 21.373 1.00 84.12 89 ILE A CA 1
ATOM 751 C C . ILE A 1 89 ? -8.574 -8.189 21.970 1.00 84.12 89 ILE A C 1
ATOM 753 O O . ILE A 1 89 ? -8.256 -7.162 22.581 1.00 84.12 89 ILE A O 1
ATOM 757 N N . PRO A 1 90 ? -7.680 -9.165 21.723 1.00 89.62 90 PRO A N 1
ATOM 758 C CA . PRO A 1 90 ? -6.274 -9.028 22.064 1.00 89.62 90 PRO A CA 1
ATOM 759 C C . PRO A 1 90 ? -5.677 -7.758 21.447 1.00 89.62 90 PRO A C 1
ATOM 761 O O . PRO A 1 90 ? -5.702 -7.558 20.232 1.00 89.62 90 PRO A O 1
ATOM 764 N N . ILE A 1 91 ? -5.052 -6.913 22.270 1.00 89.06 91 ILE A N 1
ATOM 765 C CA . ILE A 1 91 ? -4.403 -5.671 21.808 1.00 89.06 91 ILE A CA 1
ATOM 766 C C . ILE A 1 91 ? -3.420 -5.910 20.647 1.00 89.06 91 ILE A C 1
ATOM 768 O O . ILE A 1 91 ? -3.211 -5.039 19.798 1.00 89.06 91 ILE A O 1
ATOM 772 N N . GLN A 1 92 ? -2.829 -7.105 20.593 1.00 94.06 92 GLN A N 1
ATOM 773 C CA . GLN A 1 92 ? -1.933 -7.525 19.529 1.00 94.06 92 GLN A CA 1
ATOM 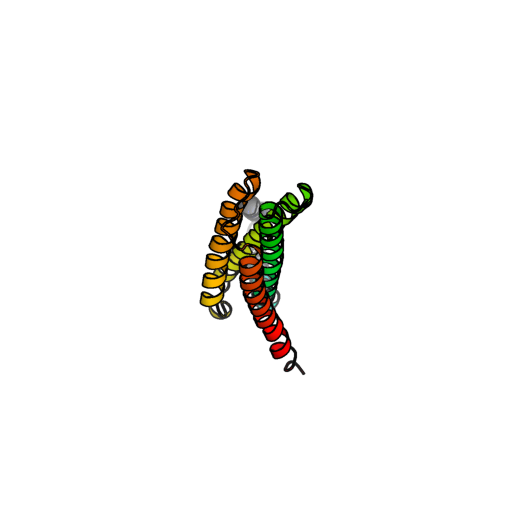774 C C . GLN A 1 92 ? -2.643 -7.652 18.174 1.00 94.06 92 GLN A C 1
ATOM 776 O O . GLN A 1 92 ? -2.107 -7.174 17.175 1.00 94.06 92 GLN A O 1
ATOM 781 N N . ASP A 1 93 ? -3.855 -8.204 18.127 1.00 93.12 93 ASP A N 1
ATOM 782 C CA . ASP A 1 93 ? -4.622 -8.362 16.885 1.00 93.12 93 ASP A CA 1
ATOM 783 C C . ASP A 1 93 ? -5.030 -7.007 16.310 1.00 93.12 93 ASP A C 1
ATOM 785 O O . ASP A 1 93 ? -4.924 -6.766 15.101 1.00 93.12 93 ASP A O 1
ATOM 789 N N . TYR A 1 94 ? -5.401 -6.067 17.183 1.00 94.19 94 TYR A N 1
ATOM 790 C CA . TYR A 1 94 ? -5.605 -4.674 16.800 1.00 94.19 94 TYR A CA 1
ATOM 791 C C . TYR A 1 94 ? -4.331 -4.067 16.192 1.00 94.19 94 TYR A C 1
ATOM 793 O O . TYR A 1 94 ? -4.366 -3.557 15.070 1.00 94.19 94 TYR A O 1
ATOM 801 N N . LYS A 1 95 ? -3.181 -4.176 16.871 1.00 95.62 95 LYS A N 1
ATOM 802 C CA . LYS A 1 95 ? -1.901 -3.634 16.377 1.00 95.62 95 LYS A CA 1
ATOM 803 C C . LYS A 1 95 ? -1.484 -4.245 15.035 1.00 95.62 95 LYS A C 1
ATOM 805 O O . LYS A 1 95 ? -1.063 -3.510 14.139 1.00 95.62 95 LYS A O 1
ATOM 810 N N . ILE A 1 96 ? -1.627 -5.561 14.879 1.00 97.62 96 ILE A N 1
ATOM 811 C CA . ILE A 1 96 ? -1.318 -6.284 13.640 1.00 97.62 96 ILE A CA 1
ATOM 812 C C . ILE A 1 96 ? -2.246 -5.824 12.512 1.00 97.62 96 ILE A C 1
ATOM 814 O O . ILE A 1 96 ? -1.766 -5.454 11.440 1.00 97.62 96 ILE A O 1
ATOM 818 N N . SER A 1 97 ? -3.560 -5.779 12.748 1.00 97.56 97 SER A N 1
ATOM 819 C CA . SER A 1 97 ? -4.525 -5.330 11.734 1.00 97.56 97 SER A CA 1
ATOM 820 C C . SER A 1 97 ? -4.277 -3.884 11.289 1.00 97.56 97 SER A C 1
ATOM 822 O O . SER A 1 97 ? -4.254 -3.615 10.089 1.00 97.56 97 SER A O 1
ATOM 824 N N . ARG A 1 98 ? -3.959 -2.977 12.226 1.00 97.56 98 ARG A N 1
ATOM 825 C CA . ARG A 1 98 ? -3.560 -1.595 11.922 1.00 97.56 98 ARG A CA 1
ATOM 826 C C . ARG A 1 98 ? -2.313 -1.546 11.044 1.00 97.56 98 ARG A C 1
ATOM 828 O O . ARG A 1 98 ? -2.289 -0.817 10.056 1.00 97.56 98 ARG A O 1
ATOM 835 N N . LYS A 1 99 ? -1.279 -2.323 11.388 1.00 98.31 99 LYS A N 1
ATOM 836 C CA . LYS A 1 99 ? -0.044 -2.409 10.595 1.00 98.31 99 LYS A CA 1
ATOM 837 C C . LYS A 1 99 ? -0.346 -2.875 9.171 1.00 98.31 99 LYS A C 1
ATOM 839 O O . LYS A 1 99 ? 0.110 -2.237 8.228 1.00 98.31 99 LYS A O 1
ATOM 844 N N . HIS A 1 100 ? -1.127 -3.942 9.003 1.00 98.38 100 HIS A N 1
ATOM 845 C CA . HIS A 1 100 ? -1.485 -4.443 7.675 1.00 98.38 100 HIS A CA 1
ATOM 846 C C . HIS A 1 100 ? -2.279 -3.422 6.859 1.00 98.38 100 HIS A C 1
ATOM 848 O O . HIS A 1 100 ? -1.968 -3.231 5.686 1.00 98.38 100 HIS A O 1
ATOM 854 N N . ALA A 1 101 ? -3.243 -2.724 7.467 1.00 98.38 101 ALA A N 1
ATOM 855 C CA . ALA A 1 101 ? -3.996 -1.666 6.799 1.00 98.38 101 ALA A CA 1
ATOM 856 C C . ALA A 1 101 ? -3.068 -0.559 6.265 1.00 98.38 101 ALA A C 1
ATOM 858 O O . ALA A 1 101 ? -3.136 -0.217 5.087 1.00 98.38 101 ALA A O 1
ATOM 859 N N . VAL A 1 102 ? -2.134 -0.071 7.089 1.00 98.31 102 VAL A N 1
ATOM 860 C CA . VAL A 1 102 ? -1.176 0.977 6.689 1.00 98.31 102 VAL A CA 1
ATOM 861 C C . VAL A 1 102 ? -0.193 0.485 5.621 1.00 98.31 102 VAL A C 1
ATOM 863 O O . VAL A 1 102 ? 0.029 1.179 4.634 1.00 98.31 102 VAL A O 1
ATOM 866 N N . VAL A 1 103 ? 0.365 -0.720 5.772 1.00 98.44 103 VAL A N 1
ATOM 867 C CA . VAL A 1 103 ? 1.306 -1.295 4.792 1.00 98.44 103 VAL A CA 1
ATOM 868 C C . VAL A 1 103 ? 0.620 -1.550 3.449 1.00 98.44 103 VAL A C 1
ATOM 870 O O . VAL A 1 103 ? 1.177 -1.238 2.403 1.00 98.44 103 VAL A O 1
ATOM 873 N N . SER A 1 104 ? -0.601 -2.087 3.460 1.00 98.06 104 SER A N 1
ATOM 874 C CA . SER A 1 104 ? -1.361 -2.327 2.228 1.00 98.06 104 SER A CA 1
ATOM 875 C C . SER A 1 104 ? -1.718 -1.030 1.495 1.00 98.06 104 SER A C 1
ATOM 877 O O . SER A 1 104 ? -1.683 -1.011 0.268 1.00 98.06 104 SER A O 1
ATOM 879 N N . LEU A 1 105 ? -1.986 0.061 2.228 1.00 98.31 105 LEU A N 1
ATOM 880 C CA . LEU A 1 105 ? -2.184 1.390 1.650 1.00 98.31 105 LEU A CA 1
ATOM 881 C C . LEU A 1 105 ? -0.898 1.920 1.008 1.00 98.31 105 LEU A C 1
ATOM 883 O O . LEU A 1 105 ? -0.952 2.397 -0.118 1.00 98.31 105 LEU A O 1
ATOM 887 N N . ALA A 1 106 ? 0.248 1.798 1.685 1.00 97.81 106 ALA A N 1
ATOM 888 C CA . ALA A 1 106 ? 1.536 2.208 1.124 1.00 97.81 106 ALA A CA 1
ATOM 889 C C . ALA A 1 106 ? 1.843 1.453 -0.178 1.00 97.81 106 ALA A C 1
ATOM 891 O O . ALA A 1 106 ? 2.103 2.076 -1.201 1.00 97.81 106 ALA A O 1
ATOM 892 N N . ASN A 1 107 ? 1.681 0.126 -0.177 1.00 95.88 107 ASN A N 1
ATOM 893 C CA . ASN A 1 107 ? 1.881 -0.697 -1.371 1.00 95.88 107 ASN A CA 1
ATOM 894 C C . ASN A 1 107 ? 0.944 -0.299 -2.525 1.00 95.88 107 ASN A C 1
ATOM 896 O O . ASN A 1 107 ? 1.358 -0.287 -3.683 1.00 95.88 107 ASN A O 1
ATOM 900 N N . LEU A 1 108 ? -0.317 0.030 -2.221 1.00 95.88 108 LEU A N 1
ATOM 901 C CA . LEU A 1 108 ? -1.282 0.524 -3.204 1.00 95.88 108 LEU A CA 1
ATOM 902 C C . LEU A 1 108 ? -0.834 1.868 -3.805 1.00 95.88 108 LEU A C 1
ATOM 904 O O . LEU A 1 108 ? -0.869 2.032 -5.026 1.00 95.88 108 LEU A O 1
ATOM 908 N N . SER A 1 109 ? -0.399 2.810 -2.967 1.00 95.50 109 SER A N 1
ATOM 909 C CA . SER A 1 109 ? 0.061 4.134 -3.401 1.00 95.50 109 SER A CA 1
ATOM 910 C C . SER A 1 109 ? 1.378 4.071 -4.178 1.00 95.50 109 SER A C 1
ATOM 912 O O . SER A 1 109 ? 1.534 4.786 -5.165 1.00 95.50 109 SER A O 1
ATOM 914 N N . ASP A 1 110 ? 2.305 3.196 -3.794 1.00 93.50 110 ASP A N 1
ATOM 915 C CA . ASP A 1 110 ? 3.559 2.967 -4.520 1.00 93.50 110 ASP A CA 1
ATOM 916 C C . ASP A 1 110 ? 3.287 2.384 -5.906 1.00 93.50 110 ASP A C 1
ATOM 918 O O . ASP A 1 110 ? 3.821 2.853 -6.909 1.00 93.50 110 ASP A O 1
ATOM 922 N N . ASN A 1 111 ? 2.392 1.399 -5.986 1.00 91.06 111 ASN A N 1
ATOM 923 C CA . ASN A 1 111 ? 1.967 0.834 -7.258 1.00 91.06 111 ASN A CA 1
ATOM 924 C C . ASN A 1 111 ? 1.286 1.890 -8.156 1.00 91.06 111 ASN A C 1
ATOM 926 O O . ASN A 1 111 ? 1.532 1.929 -9.358 1.00 91.06 111 ASN A O 1
ATOM 930 N N . PHE A 1 112 ? 0.482 2.795 -7.586 1.00 92.00 112 PHE A N 1
ATOM 931 C CA . PHE A 1 112 ? -0.085 3.921 -8.335 1.00 92.00 112 PHE A CA 1
ATOM 932 C C . PHE A 1 112 ? 0.984 4.903 -8.845 1.00 92.00 112 PHE A C 1
ATOM 934 O O . PHE A 1 112 ? 0.909 5.336 -9.993 1.00 92.00 112 PHE A O 1
ATOM 941 N N . GLN A 1 113 ? 2.008 5.218 -8.046 1.00 90.94 113 GLN A N 1
ATOM 942 C CA . GLN A 1 113 ? 3.122 6.078 -8.473 1.00 90.94 113 GLN A CA 1
ATOM 943 C C . GLN A 1 113 ? 3.927 5.468 -9.625 1.00 90.94 113 GLN A C 1
ATOM 945 O O . GLN A 1 113 ? 4.290 6.168 -10.572 1.00 90.94 113 GLN A O 1
ATOM 950 N N . LYS A 1 114 ? 4.173 4.156 -9.583 1.00 86.19 114 LYS A N 1
ATOM 951 C CA . LYS A 1 114 ? 4.791 3.450 -10.711 1.00 86.19 114 LYS A CA 1
ATOM 952 C C . LYS A 1 114 ? 3.921 3.542 -11.958 1.00 86.19 114 LYS A C 1
ATOM 954 O O . LYS A 1 114 ? 4.430 3.872 -13.021 1.00 86.19 114 LYS A O 1
ATOM 959 N N . MET A 1 115 ? 2.606 3.401 -11.797 1.00 86.12 115 MET A N 1
ATOM 960 C CA . MET A 1 115 ? 1.666 3.542 -12.903 1.00 86.12 115 MET A CA 1
ATOM 961 C C . MET A 1 115 ? 1.682 4.934 -13.553 1.00 86.12 115 MET A C 1
ATOM 963 O O . MET A 1 115 ? 1.467 5.050 -14.754 1.00 86.12 115 MET A O 1
ATOM 967 N N . LEU A 1 116 ? 1.961 5.997 -12.791 1.00 86.94 116 LEU A N 1
ATOM 968 C CA . LEU A 1 116 ? 2.159 7.344 -13.345 1.00 86.94 116 LEU A CA 1
ATOM 969 C C . LEU A 1 116 ? 3.447 7.464 -14.174 1.00 86.94 116 LEU A C 1
ATOM 971 O O . LEU A 1 116 ? 3.527 8.316 -15.058 1.00 86.94 116 LEU A O 1
ATOM 975 N N . SER A 1 117 ? 4.439 6.622 -13.883 1.00 83.69 117 SER A N 1
ATOM 976 C CA . SER A 1 117 ? 5.730 6.577 -14.579 1.00 83.69 117 SER A CA 1
ATOM 977 C C . SER A 1 117 ? 5.696 5.702 -15.840 1.00 83.69 117 SER A C 1
ATOM 979 O O . SER A 1 117 ? 6.598 5.796 -16.672 1.00 83.69 117 SER A O 1
ATOM 981 N N . ASP A 1 118 ? 4.654 4.883 -16.010 1.00 81.88 118 ASP A N 1
ATOM 982 C CA . ASP A 1 118 ? 4.452 4.054 -17.198 1.00 81.88 118 ASP A CA 1
ATOM 983 C C . ASP A 1 118 ? 4.110 4.921 -18.427 1.00 81.88 118 ASP A C 1
ATOM 985 O O . ASP A 1 118 ? 3.342 5.881 -18.317 1.00 81.88 118 ASP A O 1
ATOM 989 N N . PRO A 1 119 ? 4.620 4.604 -19.631 1.00 78.12 119 PRO A N 1
ATOM 990 C CA . PRO A 1 119 ? 4.175 5.232 -20.873 1.00 78.12 119 PRO A CA 1
ATOM 991 C C . PRO A 1 119 ? 2.651 5.336 -21.055 1.00 78.12 119 PRO A C 1
ATOM 993 O O . PRO A 1 119 ? 1.898 4.417 -20.741 1.00 78.12 119 PRO A O 1
ATOM 996 N N . LYS A 1 120 ? 2.191 6.455 -21.643 1.00 75.00 120 LYS A N 1
ATOM 997 C CA . LYS A 1 120 ? 0.762 6.834 -21.751 1.00 75.00 120 LYS A CA 1
ATOM 998 C C . LYS A 1 120 ? -0.156 5.737 -22.303 1.00 75.00 120 LYS A C 1
ATOM 1000 O O . LYS A 1 120 ? -1.284 5.609 -21.846 1.00 75.00 120 LYS A O 1
ATOM 1005 N N . GLY A 1 121 ? 0.318 4.938 -23.264 1.00 70.81 121 GLY A N 1
ATOM 1006 C CA . GLY A 1 121 ? -0.464 3.842 -23.857 1.00 70.81 121 GLY A CA 1
ATOM 1007 C C . GLY A 1 121 ? -0.766 2.685 -22.896 1.00 70.81 121 GLY A C 1
ATOM 1008 O O . GLY A 1 121 ? -1.624 1.852 -23.184 1.00 70.81 121 GLY A O 1
ATOM 1009 N N . GLN A 1 122 ? -0.078 2.634 -21.758 1.00 69.75 122 GLN A N 1
ATOM 1010 C CA . GLN A 1 122 ? -0.176 1.560 -20.779 1.00 69.75 122 GLN A CA 1
ATOM 1011 C C . GLN A 1 122 ? -0.934 1.999 -19.515 1.00 69.75 122 GLN A C 1
ATOM 1013 O O . GLN A 1 122 ? -1.556 1.150 -18.886 1.00 69.75 122 GLN A O 1
ATOM 1018 N N . GLN A 1 123 ? -1.056 3.310 -19.240 1.00 77.31 123 GLN A N 1
ATOM 1019 C CA . GLN A 1 123 ? -1.811 3.934 -18.129 1.00 77.31 123 GLN A CA 1
ATOM 1020 C C . GLN A 1 123 ? -3.346 3.703 -18.171 1.00 77.31 123 GLN A C 1
ATOM 1022 O O . GLN A 1 123 ? -4.158 4.632 -18.147 1.00 77.31 123 GLN A O 1
ATOM 1027 N N . LYS A 1 124 ? -3.789 2.447 -18.243 1.00 77.25 124 LYS A N 1
ATOM 1028 C CA . LYS A 1 124 ? -5.195 2.056 -18.361 1.00 77.25 124 LYS A CA 1
ATOM 1029 C C . LYS A 1 124 ? -5.947 2.379 -17.073 1.00 77.25 124 LYS A C 1
ATOM 1031 O O . LYS A 1 124 ? -5.528 1.989 -15.986 1.00 77.25 124 LYS A O 1
ATOM 1036 N N . ASN A 1 125 ? -7.108 3.022 -17.210 1.00 81.56 125 ASN A N 1
ATOM 1037 C CA . ASN A 1 125 ? -8.009 3.369 -16.103 1.00 81.56 125 ASN A CA 1
ATOM 1038 C C . ASN A 1 125 ? -7.357 4.222 -14.993 1.00 81.56 125 ASN A C 1
ATOM 1040 O O . ASN A 1 125 ? -7.775 4.132 -13.838 1.00 81.56 125 ASN A O 1
ATOM 1044 N N . LEU A 1 126 ? -6.356 5.047 -15.328 1.00 87.44 126 LEU A N 1
ATOM 1045 C CA . LEU A 1 126 ? -5.603 5.861 -14.366 1.00 87.44 126 LEU A CA 1
ATOM 1046 C C . LEU A 1 126 ? -6.503 6.708 -13.455 1.00 87.44 126 LEU A C 1
ATOM 1048 O O . LEU A 1 126 ? -6.277 6.750 -12.249 1.00 87.44 126 LEU A O 1
ATOM 1052 N N . GLU A 1 127 ? -7.550 7.320 -14.011 1.00 89.44 127 GLU A N 1
ATOM 1053 C CA . GLU A 1 127 ? -8.509 8.131 -13.254 1.00 89.44 127 GLU A CA 1
ATOM 1054 C C . GLU A 1 127 ? -9.232 7.320 -12.167 1.00 89.44 127 GLU A C 1
ATOM 1056 O O . GLU A 1 127 ? -9.254 7.721 -11.004 1.00 89.44 127 GLU A O 1
ATOM 1061 N N . ASN A 1 128 ? -9.754 6.140 -12.513 1.00 89.50 128 ASN A N 1
ATOM 1062 C CA . ASN A 1 128 ? -10.452 5.270 -11.564 1.00 89.50 128 ASN A CA 1
ATOM 1063 C C . ASN A 1 128 ? -9.514 4.781 -10.453 1.00 89.50 128 ASN A C 1
ATOM 1065 O O . ASN A 1 128 ? -9.902 4.720 -9.286 1.00 89.50 128 ASN A O 1
ATOM 1069 N N . VAL A 1 129 ? -8.265 4.448 -10.800 1.00 91.31 129 VAL A N 1
ATOM 1070 C CA . VAL A 1 129 ? -7.259 4.040 -9.809 1.00 91.31 129 VAL A CA 1
ATOM 1071 C C . VAL A 1 129 ? -6.900 5.215 -8.900 1.00 91.31 129 VAL A C 1
ATOM 1073 O O . VAL A 1 129 ? -6.840 5.042 -7.687 1.00 91.31 129 VAL A O 1
ATOM 1076 N N . HIS A 1 130 ? -6.740 6.421 -9.447 1.00 93.81 130 HIS A N 1
ATOM 1077 C CA . HIS A 1 130 ? -6.475 7.625 -8.663 1.00 93.81 130 HIS A CA 1
ATOM 1078 C C . HIS A 1 130 ? -7.604 7.933 -7.667 1.00 93.81 130 HIS A C 1
ATOM 1080 O O . HIS A 1 130 ? -7.345 8.170 -6.482 1.00 93.81 130 HIS A O 1
ATOM 1086 N N . GLN A 1 131 ? -8.862 7.873 -8.119 1.00 94.94 131 GLN A N 1
ATOM 1087 C CA . GLN A 1 131 ? -10.031 8.042 -7.252 1.00 94.94 131 GLN A CA 1
ATOM 1088 C C . GLN A 1 131 ? -10.060 6.979 -6.148 1.00 94.94 131 GLN A C 1
ATOM 1090 O O . GLN A 1 131 ? -10.333 7.296 -4.987 1.00 94.94 131 GLN A O 1
ATOM 1095 N N . PHE A 1 132 ? -9.721 5.729 -6.474 1.00 95.25 132 PHE A N 1
ATOM 1096 C CA . PHE A 1 132 ? -9.652 4.652 -5.493 1.00 95.25 132 PHE A CA 1
ATOM 1097 C C . PHE A 1 132 ? -8.551 4.882 -4.450 1.00 95.25 132 PHE A C 1
ATOM 1099 O O . PHE A 1 132 ? -8.815 4.755 -3.255 1.00 95.25 132 PHE A O 1
ATOM 1106 N N . VAL A 1 133 ? -7.337 5.247 -4.870 1.00 96.50 133 VAL A N 1
ATOM 1107 C CA . VAL A 1 133 ? -6.196 5.525 -3.976 1.00 96.50 133 VAL A CA 1
ATOM 1108 C C . VAL A 1 133 ? -6.522 6.683 -3.035 1.00 96.50 133 VAL A C 1
ATOM 1110 O O . VAL A 1 133 ? -6.374 6.556 -1.820 1.00 96.50 133 VAL A O 1
ATOM 1113 N N . THR A 1 134 ? -7.056 7.783 -3.569 1.00 97.25 134 THR A N 1
ATOM 1114 C CA . THR A 1 134 ? -7.478 8.944 -2.770 1.00 97.25 134 THR A CA 1
ATOM 1115 C C . THR A 1 134 ? -8.545 8.555 -1.746 1.00 97.25 134 THR A C 1
ATOM 1117 O O . THR A 1 134 ? -8.418 8.852 -0.557 1.00 97.25 134 THR A O 1
ATOM 1120 N N . THR A 1 135 ? -9.564 7.806 -2.173 1.00 96.81 135 THR A N 1
ATOM 1121 C CA . THR A 1 135 ? -10.615 7.306 -1.272 1.00 96.81 135 THR A CA 1
ATOM 1122 C C . THR A 1 135 ? -10.047 6.374 -0.196 1.00 96.81 135 THR A C 1
ATOM 1124 O O . THR A 1 135 ? -10.468 6.423 0.957 1.00 96.81 135 THR A O 1
ATOM 1127 N N . SER A 1 136 ? -9.047 5.564 -0.541 1.00 97.75 136 SER A N 1
ATOM 1128 C CA . SER A 1 136 ? -8.363 4.642 0.372 1.00 97.75 136 SER A CA 1
ATOM 1129 C C . SER A 1 136 ? -7.555 5.378 1.450 1.00 97.75 136 SER A C 1
ATOM 1131 O O . SER A 1 136 ? -7.547 4.988 2.624 1.00 97.75 136 SER A O 1
ATOM 1133 N N . HIS A 1 137 ? -6.920 6.498 1.099 1.00 97.94 137 HIS A N 1
ATOM 1134 C CA . HIS A 1 137 ? -6.291 7.372 2.089 1.00 97.94 137 HIS A CA 1
ATOM 1135 C C . HIS A 1 137 ? -7.321 7.910 3.089 1.00 97.94 137 HIS A C 1
ATOM 1137 O O . HIS A 1 137 ? -7.113 7.785 4.299 1.00 97.94 137 HIS A O 1
ATOM 1143 N N . LEU A 1 138 ? -8.456 8.423 2.602 1.00 97.94 138 LEU A N 1
ATOM 1144 C CA . LEU A 1 138 ? -9.533 8.932 3.457 1.00 97.94 138 LEU A CA 1
ATOM 1145 C C . LEU A 1 138 ? -10.122 7.839 4.355 1.00 97.94 138 LEU A C 1
ATOM 1147 O O . LEU A 1 138 ? -10.250 8.035 5.561 1.00 97.94 138 LEU A O 1
ATOM 1151 N N . PHE A 1 139 ? -10.423 6.664 3.802 1.00 97.50 139 PHE A N 1
ATOM 1152 C CA . PHE A 1 139 ? -11.009 5.560 4.562 1.00 97.50 139 PHE A CA 1
ATOM 1153 C C . PHE A 1 139 ? -10.088 5.072 5.688 1.00 97.50 1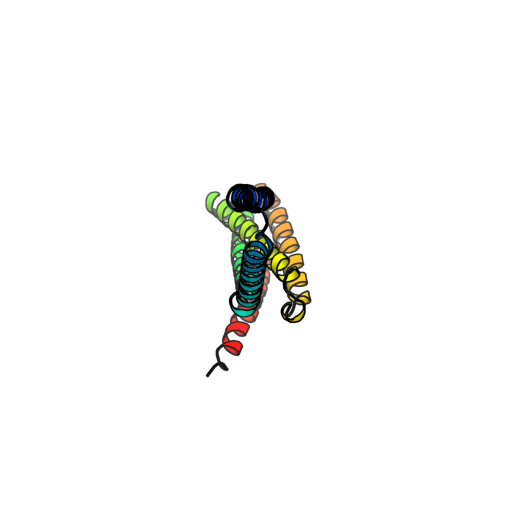39 PHE A C 1
ATOM 1155 O O . PHE A 1 139 ? -10.536 4.846 6.816 1.00 97.50 139 PHE A O 1
ATOM 1162 N N . THR A 1 140 ? -8.783 4.991 5.420 1.00 98.12 140 THR A N 1
ATOM 1163 C CA . THR A 1 140 ? -7.787 4.622 6.437 1.00 98.12 140 THR A CA 1
ATOM 1164 C C . THR A 1 140 ? -7.646 5.708 7.502 1.00 98.12 140 THR A C 1
ATOM 1166 O O . THR A 1 140 ? -7.572 5.390 8.689 1.00 98.12 140 THR A O 1
ATOM 1169 N N . ALA A 1 141 ? -7.645 6.986 7.104 1.00 97.88 141 ALA A N 1
ATOM 1170 C CA . ALA A 1 141 ? -7.577 8.117 8.027 1.00 97.88 141 ALA A CA 1
ATOM 1171 C C . ALA A 1 141 ? -8.803 8.169 8.951 1.00 97.88 141 ALA A C 1
ATOM 1173 O O . ALA A 1 141 ? -8.650 8.305 10.165 1.00 97.88 141 ALA A O 1
ATOM 1174 N N . TYR A 1 142 ? -10.010 7.974 8.412 1.00 96.69 142 TYR A N 1
ATOM 1175 C CA . TYR A 1 142 ? -11.234 7.909 9.211 1.00 96.69 142 TYR A CA 1
ATOM 1176 C C . TYR A 1 142 ? -11.261 6.690 10.133 1.00 96.69 142 TYR A C 1
ATOM 1178 O O . TYR A 1 142 ? -11.618 6.828 11.300 1.00 96.69 142 TYR A O 1
ATOM 1186 N N . SER A 1 143 ? -10.796 5.525 9.674 1.00 96.69 143 SER A N 1
ATOM 1187 C CA . SER A 1 143 ? -10.650 4.341 10.535 1.00 96.69 143 SER A CA 1
ATOM 1188 C C . SER A 1 143 ? -9.651 4.586 11.674 1.00 96.69 143 SER A C 1
ATOM 1190 O O . SER A 1 143 ? -9.889 4.200 12.815 1.00 96.69 143 SER A O 1
ATOM 1192 N N . ALA A 1 144 ? -8.539 5.276 11.400 1.00 96.25 144 ALA A N 1
ATOM 1193 C CA . ALA A 1 144 ? -7.564 5.662 12.419 1.00 96.25 144 ALA A CA 1
ATOM 1194 C C . ALA A 1 144 ? -8.100 6.716 13.399 1.00 96.25 144 ALA A C 1
ATOM 1196 O O . ALA A 1 144 ? -7.800 6.642 14.586 1.00 96.25 144 ALA A O 1
ATOM 1197 N N . SER A 1 145 ? -8.906 7.671 12.934 1.00 96.38 145 SER A N 1
ATOM 1198 C CA . SER A 1 145 ? -9.592 8.619 13.815 1.00 96.38 145 SER A CA 1
ATOM 1199 C C . SER A 1 145 ? -10.591 7.892 14.719 1.00 96.38 145 SER A C 1
ATOM 1201 O O . SER A 1 145 ? -10.552 8.060 15.936 1.00 96.38 145 SER A O 1
ATOM 1203 N N . LEU A 1 146 ? -11.403 6.989 14.158 1.00 94.44 146 LEU A N 1
ATOM 1204 C CA . LEU A 1 146 ? -12.348 6.171 14.918 1.00 94.44 146 LEU A CA 1
ATOM 1205 C C . LEU A 1 146 ? -11.644 5.313 15.985 1.00 94.44 146 LEU A C 1
ATOM 1207 O O . LEU A 1 146 ? -12.133 5.187 17.108 1.00 94.44 146 LEU A O 1
ATOM 1211 N N . SER A 1 147 ? -10.458 4.779 15.683 1.00 94.25 147 SER A N 1
ATOM 1212 C CA . SER A 1 147 ? -9.691 3.975 16.641 1.00 94.25 147 SER A CA 1
ATOM 1213 C C . SER A 1 147 ? -9.154 4.761 17.842 1.00 94.25 147 SER A C 1
ATOM 1215 O O . SER A 1 147 ? -8.815 4.161 18.864 1.00 94.25 147 SER A O 1
ATOM 1217 N N . GLN A 1 148 ? -9.100 6.096 17.777 1.00 93.38 148 GLN A N 1
ATOM 1218 C CA . GLN A 1 148 ? -8.788 6.924 18.947 1.00 93.38 148 GLN A CA 1
ATOM 1219 C C . GLN A 1 148 ? -9.921 6.886 19.977 1.00 93.38 148 GLN A C 1
ATOM 1221 O O . GLN A 1 148 ? -9.654 6.870 21.176 1.00 93.38 148 GLN A O 1
ATOM 1226 N N . TYR A 1 149 ? -11.175 6.816 19.525 1.00 91.06 149 TYR A N 1
ATOM 1227 C CA . TYR A 1 149 ? -12.334 6.661 20.405 1.00 91.06 149 TYR A CA 1
ATOM 1228 C C . TYR A 1 149 ? -12.387 5.256 21.011 1.00 91.06 149 TYR A C 1
ATOM 1230 O O . TYR A 1 149 ? -12.664 5.113 22.198 1.00 91.06 149 TYR A O 1
ATOM 1238 N N . ALA A 1 150 ? -12.008 4.234 20.237 1.00 87.25 150 ALA A N 1
ATOM 1239 C CA . ALA A 1 150 ? -11.910 2.856 20.723 1.00 87.25 150 ALA A CA 1
ATOM 1240 C C . ALA A 1 150 ? -10.927 2.700 21.901 1.00 87.25 150 ALA A C 1
ATOM 1242 O O . ALA A 1 150 ? -11.131 1.872 22.780 1.00 87.25 150 ALA A O 1
ATOM 1243 N N . GLN A 1 151 ? -9.881 3.528 21.962 1.00 83.06 151 GLN A N 1
ATOM 1244 C CA . GLN A 1 151 ? -8.879 3.483 23.034 1.00 83.06 151 GLN A CA 1
ATOM 1245 C C . GLN A 1 151 ? -9.321 4.166 24.338 1.00 83.06 151 GLN A C 1
ATOM 1247 O O . GLN A 1 151 ? -8.684 3.959 25.367 1.00 83.06 151 GLN A O 1
ATOM 1252 N N . LYS A 1 152 ? -10.400 4.962 24.332 1.00 84.94 152 LYS A N 1
ATOM 1253 C CA . LYS A 1 152 ? -10.861 5.705 25.521 1.00 84.94 152 LYS A CA 1
ATOM 1254 C C . LYS A 1 152 ? -11.644 4.852 26.529 1.00 84.94 152 LYS A C 1
ATOM 1256 O O . LYS A 1 152 ? -12.028 5.370 27.571 1.00 84.94 152 LYS A O 1
ATOM 1261 N N . ASN A 1 153 ? -11.870 3.568 26.239 1.00 76.81 153 ASN A N 1
ATOM 1262 C CA . ASN A 1 153 ? -12.658 2.630 27.050 1.00 76.81 153 ASN A CA 1
ATOM 1263 C C . ASN A 1 153 ? -14.033 3.180 27.495 1.00 76.81 153 ASN A C 1
ATOM 1265 O O . ASN A 1 153 ? -14.539 2.879 28.574 1.00 76.81 153 ASN A O 1
ATOM 1269 N N . THR A 1 154 ? -14.635 4.027 26.661 1.00 82.44 154 THR A N 1
ATOM 1270 C CA . THR A 1 154 ? -15.948 4.634 26.892 1.00 82.44 154 THR A CA 1
ATOM 1271 C C . THR A 1 154 ? -17.032 3.833 26.184 1.00 82.44 154 THR A C 1
ATOM 1273 O O . THR A 1 154 ? -16.849 3.403 25.047 1.00 82.44 154 THR A O 1
ATOM 1276 N N . VAL A 1 155 ? -18.184 3.661 26.833 1.00 83.19 155 VAL A N 1
ATOM 1277 C CA . VAL A 1 155 ? -19.342 2.974 26.242 1.00 83.19 155 VAL A CA 1
ATOM 1278 C C . VAL A 1 155 ? -20.231 3.986 25.521 1.00 83.19 155 VAL A C 1
ATOM 1280 O O . VAL A 1 155 ? -20.781 4.885 26.154 1.00 83.19 155 VAL A O 1
ATOM 1283 N N . TYR A 1 156 ? -20.420 3.812 24.214 1.00 86.12 156 TYR A N 1
ATOM 1284 C CA . TYR A 1 156 ? -21.306 4.654 23.404 1.00 86.12 156 TYR A CA 1
ATOM 1285 C C . TYR A 1 156 ? -22.640 3.934 23.151 1.00 86.12 156 TYR A C 1
ATOM 1287 O O . TYR A 1 156 ? -22.764 3.174 22.196 1.00 86.12 156 TYR A O 1
ATOM 1295 N N . ARG A 1 157 ? -23.637 4.142 24.024 1.00 81.56 157 ARG A N 1
ATOM 1296 C CA . ARG A 1 157 ? -24.932 3.420 23.972 1.00 81.56 157 ARG A CA 1
ATOM 1297 C C . ARG A 1 157 ? -25.893 3.909 22.884 1.00 81.56 157 ARG A C 1
ATOM 1299 O O . ARG A 1 157 ? -26.781 3.167 22.490 1.00 81.56 157 ARG A O 1
ATOM 1306 N N . GLU A 1 158 ? -25.721 5.137 22.410 1.00 86.56 158 GLU A N 1
ATOM 1307 C CA . GLU A 1 158 ? -26.583 5.750 21.386 1.00 86.56 158 GLU A CA 1
ATOM 1308 C C . GLU A 1 158 ? -26.242 5.282 19.962 1.00 86.56 158 GLU A C 1
ATOM 1310 O O . GLU A 1 158 ? -27.009 5.507 19.028 1.00 86.56 158 GLU A O 1
ATOM 1315 N N . ILE A 1 159 ? -25.084 4.637 19.780 1.00 87.44 159 ILE A N 1
ATOM 1316 C CA . ILE A 1 159 ? -24.559 4.265 18.46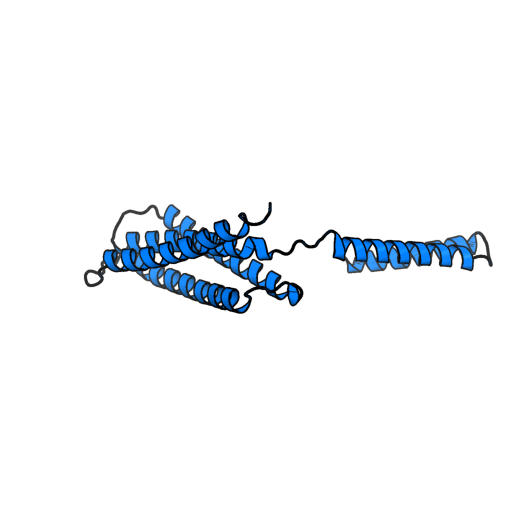7 1.00 87.44 159 ILE A CA 1
ATOM 1317 C C . ILE A 1 159 ? -24.795 2.775 18.216 1.00 87.44 159 ILE A C 1
ATOM 1319 O O . ILE A 1 159 ? -24.244 1.910 18.895 1.00 87.44 159 ILE A O 1
ATOM 1323 N N . ASP A 1 160 ? -25.558 2.471 17.170 1.00 90.44 160 ASP A N 1
ATOM 1324 C CA . ASP A 1 160 ? -25.795 1.105 16.694 1.00 90.44 160 ASP A CA 1
ATOM 1325 C C . ASP A 1 160 ? -24.602 0.580 15.871 1.00 90.44 160 ASP A C 1
ATOM 1327 O O . ASP A 1 160 ? -24.633 0.482 14.642 1.00 90.44 160 ASP A O 1
ATOM 1331 N N . PHE A 1 161 ? -23.499 0.263 16.549 1.00 89.81 161 PHE A N 1
ATOM 1332 C CA . PHE A 1 161 ? -22.270 -0.181 15.889 1.00 89.81 161 PHE A CA 1
ATOM 1333 C C . PHE A 1 161 ? -22.438 -1.443 15.027 1.00 89.81 161 PHE A C 1
ATOM 1335 O O . PHE A 1 161 ? -21.742 -1.571 14.020 1.00 89.81 161 PHE A O 1
ATOM 1342 N N . GLU A 1 162 ? -23.348 -2.359 15.380 1.00 89.12 162 GLU A N 1
ATOM 1343 C CA . GLU A 1 162 ? -23.581 -3.585 14.600 1.00 89.12 162 GLU A CA 1
ATOM 1344 C C . GLU A 1 162 ? -24.192 -3.268 13.231 1.00 89.12 162 GLU A C 1
ATOM 1346 O O . GLU A 1 162 ? -23.717 -3.745 12.199 1.00 89.12 162 GLU A O 1
ATOM 1351 N N . ASN A 1 163 ? -25.203 -2.401 13.180 1.00 92.50 163 ASN A N 1
ATOM 1352 C CA . ASN A 1 163 ? -25.824 -2.017 11.915 1.00 92.50 163 ASN A CA 1
ATOM 1353 C C . ASN A 1 163 ? -24.852 -1.250 11.007 1.00 92.50 163 ASN A C 1
ATOM 1355 O O . ASN A 1 163 ? -24.777 -1.512 9.803 1.00 92.50 163 ASN A O 1
ATOM 1359 N N . TRP A 1 164 ? -24.046 -0.350 11.578 1.00 91.50 164 TRP A N 1
ATOM 1360 C CA . TRP A 1 164 ? -22.988 0.339 10.834 1.00 91.50 164 TRP A CA 1
ATOM 1361 C C . TRP A 1 164 ? -21.933 -0.642 10.307 1.00 91.50 164 TRP A C 1
ATOM 1363 O O . TRP A 1 164 ? -21.605 -0.591 9.118 1.00 91.50 164 TRP A O 1
ATOM 1373 N N . LYS A 1 165 ? -21.466 -1.586 11.138 1.00 92.62 165 LYS A N 1
ATOM 1374 C CA . LYS A 1 165 ? -20.545 -2.661 10.730 1.00 92.62 165 LYS A CA 1
ATOM 1375 C C . LYS A 1 165 ? -21.105 -3.451 9.553 1.00 92.62 165 LYS A C 1
ATOM 1377 O O . LYS A 1 165 ? -20.409 -3.640 8.558 1.00 92.62 165 LYS A O 1
ATOM 1382 N N . ASN A 1 166 ? -22.367 -3.866 9.632 1.00 94.06 166 ASN A N 1
ATOM 1383 C CA . ASN A 1 166 ? -23.023 -4.655 8.592 1.00 94.06 166 ASN A CA 1
ATOM 1384 C C . ASN A 1 166 ? -23.166 -3.876 7.281 1.00 94.06 166 ASN A C 1
ATOM 1386 O O . ASN A 1 166 ? -22.819 -4.395 6.220 1.00 94.06 166 ASN A O 1
ATOM 1390 N N . LYS A 1 167 ? -23.598 -2.609 7.337 1.00 94.56 167 LYS A N 1
ATOM 1391 C CA . LYS A 1 167 ? -23.701 -1.743 6.151 1.00 94.56 167 LYS A CA 1
ATOM 1392 C C . LYS A 1 167 ? -22.348 -1.536 5.476 1.00 94.56 167 LYS A C 1
ATOM 1394 O O . LYS A 1 167 ? -22.252 -1.662 4.253 1.00 94.56 167 LYS A O 1
ATOM 1399 N N . ILE A 1 168 ? -21.309 -1.236 6.256 1.00 93.69 168 ILE A N 1
ATOM 1400 C CA . ILE A 1 168 ? -19.961 -1.013 5.724 1.00 93.69 168 ILE A CA 1
ATOM 1401 C C . ILE A 1 168 ? -19.415 -2.314 5.130 1.00 93.69 168 ILE A C 1
ATOM 1403 O O . ILE A 1 168 ? -18.991 -2.320 3.977 1.00 93.69 168 ILE A O 1
ATOM 1407 N N . ASN A 1 169 ? -19.506 -3.434 5.851 1.00 94.50 169 ASN A N 1
ATOM 1408 C CA . ASN A 1 169 ? -19.042 -4.730 5.356 1.00 94.50 169 ASN A CA 1
ATOM 1409 C C . ASN A 1 169 ? -19.781 -5.172 4.092 1.00 94.50 169 ASN A C 1
ATOM 1411 O O . ASN A 1 169 ? -19.134 -5.640 3.161 1.00 94.50 169 ASN A O 1
ATOM 1415 N N . ALA A 1 170 ? -21.094 -4.961 3.994 1.00 94.12 170 ALA A N 1
ATOM 1416 C CA . ALA A 1 170 ? -21.848 -5.264 2.779 1.00 94.12 170 ALA A CA 1
ATOM 1417 C C . ALA A 1 170 ? -21.346 -4.453 1.570 1.00 94.12 170 ALA A C 1
ATOM 1419 O O . ALA A 1 170 ? -21.214 -4.987 0.466 1.00 94.12 170 ALA A O 1
ATOM 1420 N N . LYS A 1 171 ? -21.018 -3.168 1.768 1.00 94.00 171 LYS A N 1
ATOM 1421 C CA . LYS A 1 171 ? -20.42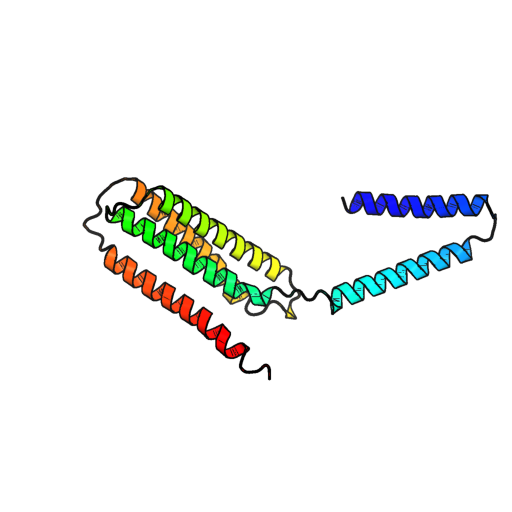7 -2.328 0.717 1.00 94.00 171 LYS A CA 1
ATOM 1422 C C . LYS A 1 171 ? -19.021 -2.799 0.338 1.00 94.00 171 LYS A C 1
ATOM 1424 O O . LYS A 1 171 ? -18.749 -2.922 -0.852 1.00 94.00 171 LYS A O 1
ATOM 1429 N N . LEU A 1 172 ? -18.165 -3.113 1.312 1.00 94.25 172 LEU A N 1
ATOM 1430 C CA . LEU A 1 172 ? -16.805 -3.608 1.061 1.00 94.25 172 LEU A CA 1
ATOM 1431 C C . LEU A 1 172 ? -16.814 -4.963 0.342 1.00 94.25 172 LEU A C 1
ATOM 1433 O O . LEU A 1 172 ? -16.096 -5.129 -0.640 1.00 94.25 172 LEU A O 1
ATOM 1437 N N . LEU A 1 173 ? -17.683 -5.892 0.751 1.00 92.94 173 LEU A N 1
ATOM 1438 C CA . LEU A 1 173 ? -17.875 -7.185 0.086 1.00 92.94 173 LEU A CA 1
ATOM 1439 C C . LEU A 1 173 ? -18.348 -7.018 -1.358 1.00 92.94 173 LEU A C 1
ATOM 1441 O O . LEU A 1 173 ? -17.841 -7.691 -2.252 1.00 92.94 173 LEU A O 1
ATOM 1445 N N . ARG A 1 174 ? -19.269 -6.082 -1.619 1.00 92.69 174 ARG A N 1
ATOM 1446 C CA . ARG A 1 174 ? -19.681 -5.760 -2.990 1.00 92.69 174 ARG A CA 1
ATOM 1447 C C . ARG A 1 174 ? -18.508 -5.235 -3.820 1.00 92.69 174 ARG A C 1
ATOM 1449 O O . ARG A 1 174 ? -18.367 -5.639 -4.971 1.00 92.69 174 ARG A O 1
ATOM 1456 N N . THR A 1 175 ? -17.665 -4.370 -3.260 1.00 91.62 175 THR A N 1
ATOM 1457 C CA . THR A 1 175 ? -16.461 -3.875 -3.947 1.00 91.62 175 THR A CA 1
ATOM 1458 C C . THR A 1 175 ? -15.474 -5.007 -4.230 1.00 91.62 175 THR A C 1
ATOM 1460 O O . THR A 1 175 ? -14.989 -5.110 -5.354 1.00 91.62 175 THR A O 1
ATOM 1463 N N . ILE A 1 176 ? -15.232 -5.895 -3.259 1.00 91.56 176 ILE A N 1
ATOM 1464 C CA . ILE A 1 176 ? -14.402 -7.096 -3.443 1.00 91.56 176 ILE A CA 1
ATOM 1465 C C . ILE A 1 176 ? -14.960 -7.952 -4.579 1.00 91.56 176 ILE A C 1
ATOM 1467 O O . ILE A 1 176 ? -14.204 -8.318 -5.470 1.00 91.56 176 ILE A O 1
ATOM 1471 N N . ALA A 1 177 ? -16.271 -8.203 -4.608 1.00 90.00 177 ALA A N 1
ATOM 1472 C CA . ALA A 1 177 ? -16.913 -8.992 -5.656 1.00 90.00 177 ALA A CA 1
ATOM 1473 C C . ALA A 1 177 ? -16.802 -8.339 -7.046 1.00 90.00 177 ALA A C 1
ATOM 1475 O O . ALA A 1 177 ? -16.597 -9.037 -8.037 1.00 90.00 177 ALA A O 1
ATOM 1476 N N . ILE A 1 178 ? -16.912 -7.008 -7.140 1.00 89.00 178 ILE A N 1
ATOM 1477 C CA . ILE A 1 178 ? -16.727 -6.270 -8.403 1.00 89.00 178 ILE A CA 1
ATOM 1478 C C . ILE A 1 178 ? -15.291 -6.406 -8.898 1.00 89.00 178 ILE A C 1
ATOM 1480 O O . ILE A 1 178 ? -15.084 -6.665 -10.084 1.00 89.00 178 ILE A O 1
ATOM 1484 N N . LEU A 1 179 ? -14.315 -6.262 -7.998 1.00 86.38 179 LEU A N 1
ATOM 1485 C CA . LEU A 1 179 ? -12.918 -6.493 -8.328 1.00 86.38 179 LEU A CA 1
ATOM 1486 C C . LEU A 1 179 ? -12.766 -7.956 -8.768 1.00 86.38 179 LEU A C 1
ATOM 1488 O O . LEU A 1 179 ? -12.451 -8.183 -9.931 1.00 86.38 179 LEU A O 1
ATOM 1492 N N . GLN A 1 180 ? -13.130 -8.939 -7.940 1.00 84.31 180 GLN A N 1
ATOM 1493 C CA . GLN A 1 180 ? -13.105 -10.385 -8.234 1.00 84.31 180 GLN A CA 1
ATOM 1494 C C . GLN A 1 180 ? -13.694 -10.756 -9.604 1.00 84.31 180 GLN A C 1
ATOM 1496 O O . GLN A 1 180 ? -13.015 -11.363 -10.424 1.00 84.31 180 GLN A O 1
ATOM 1501 N N . ARG A 1 181 ? -14.885 -10.266 -9.943 1.00 74.38 181 ARG A N 1
ATOM 1502 C CA . ARG A 1 181 ? -15.550 -10.551 -11.226 1.00 74.38 181 ARG A CA 1
ATOM 1503 C C . ARG A 1 181 ? -14.788 -10.054 -12.466 1.00 74.38 181 ARG A C 1
ATOM 1505 O O . ARG A 1 181 ? -14.987 -10.597 -13.549 1.00 74.38 181 ARG A O 1
ATOM 1512 N N . GLN A 1 182 ? -13.928 -9.044 -12.339 1.00 58.94 182 GLN A N 1
ATOM 1513 C CA . GLN A 1 182 ? -13.073 -8.589 -13.443 1.00 58.94 182 GLN A CA 1
ATOM 1514 C C . GLN A 1 182 ? -11.876 -9.519 -13.741 1.00 58.94 182 GLN A C 1
ATOM 1516 O O . GLN A 1 182 ? -11.255 -9.325 -14.779 1.00 58.94 182 GLN A O 1
ATOM 1521 N N . GLU A 1 183 ? -11.559 -10.514 -12.894 1.00 53.16 183 GLU A N 1
ATOM 1522 C CA . GLU A 1 183 ? -10.582 -11.579 -13.233 1.00 53.16 183 GLU A CA 1
ATOM 1523 C C . GLU A 1 183 ? -11.172 -12.543 -14.269 1.00 53.16 183 GLU A C 1
ATOM 1525 O O . GLU A 1 183 ? -10.572 -12.770 -15.311 1.00 53.16 183 GLU A O 1
ATOM 1530 N N . ILE A 1 184 ? -12.404 -13.015 -14.042 1.00 46.97 184 ILE A N 1
ATOM 1531 C CA . ILE A 1 184 ? -13.022 -14.092 -14.838 1.00 46.97 184 ILE A CA 1
ATOM 1532 C C . ILE A 1 184 ? -13.211 -13.688 -16.310 1.00 46.97 184 ILE A C 1
ATOM 1534 O O . ILE A 1 184 ? -13.004 -14.483 -17.213 1.00 46.97 184 ILE A O 1
ATOM 1538 N N . LYS A 1 185 ? -13.545 -12.422 -16.589 1.00 46.69 185 LYS A N 1
ATOM 1539 C CA . LYS A 1 185 ? -13.779 -11.960 -17.971 1.00 46.69 185 LYS A CA 1
ATOM 1540 C C . LYS A 1 185 ? -12.517 -11.815 -18.832 1.00 46.69 185 LYS A C 1
ATOM 1542 O O . LYS A 1 185 ? -12.666 -11.531 -20.018 1.00 46.69 185 LYS A O 1
ATOM 1547 N N . LYS A 1 186 ? -11.311 -11.897 -18.262 1.00 46.09 186 LYS A N 1
ATOM 1548 C CA . LYS A 1 186 ? -10.061 -11.649 -19.002 1.00 46.09 186 LYS A CA 1
ATOM 1549 C C . LYS A 1 186 ? -9.284 -12.920 -19.343 1.00 46.09 186 LYS A C 1
ATOM 1551 O O . LYS A 1 186 ? -8.549 -12.883 -20.323 1.00 46.09 186 LYS A O 1
ATOM 1556 N N . ASP A 1 187 ? -9.497 -14.000 -18.593 1.00 44.00 187 ASP A N 1
ATOM 1557 C CA . ASP A 1 187 ? -8.851 -15.296 -18.838 1.00 44.00 187 ASP A CA 1
ATOM 1558 C C . ASP A 1 187 ? -9.663 -16.205 -19.789 1.00 44.00 187 ASP A C 1
ATOM 1560 O O . ASP A 1 187 ? -9.088 -17.094 -20.401 1.00 44.00 187 ASP A O 1
ATOM 1564 N N . ASP A 1 188 ? -10.954 -15.927 -20.020 1.00 39.81 188 ASP A N 1
ATOM 1565 C CA . ASP A 1 188 ? -11.832 -16.700 -20.932 1.00 39.81 188 ASP A CA 1
ATOM 1566 C C . ASP A 1 188 ? -11.677 -16.359 -22.439 1.00 39.81 188 ASP A C 1
ATOM 1568 O O . ASP A 1 188 ? -12.460 -16.825 -23.265 1.00 39.81 188 ASP A O 1
ATOM 1572 N N . PHE A 1 189 ? -10.700 -15.530 -22.830 1.00 41.38 189 PHE A N 1
ATOM 1573 C CA . PHE A 1 189 ? -10.477 -15.141 -24.241 1.00 41.38 189 PHE A CA 1
ATOM 1574 C C . PHE A 1 189 ? -9.007 -15.226 -24.680 1.00 41.38 189 PHE A C 1
ATOM 1576 O O . PHE A 1 189 ? -8.591 -14.521 -25.600 1.00 41.38 189 PHE A O 1
ATOM 1583 N N . ALA A 1 190 ? -8.212 -16.054 -24.001 1.00 40.44 190 ALA A N 1
ATOM 1584 C CA . ALA A 1 190 ? -6.828 -16.351 -24.369 1.00 40.44 190 ALA A CA 1
ATOM 1585 C C . ALA A 1 190 ? -6.631 -17.833 -24.749 1.00 40.44 190 ALA A C 1
ATOM 1587 O O . ALA A 1 190 ? -5.598 -18.415 -24.422 1.0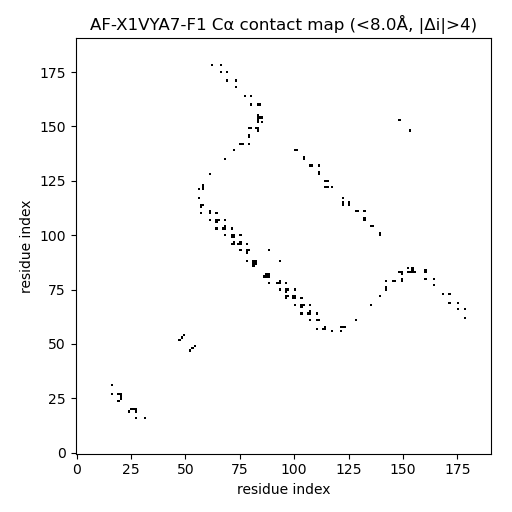0 40.44 190 ALA A O 1
ATOM 1588 N N . GLU A 1 191 ? -7.613 -18.412 -25.448 1.00 34.19 191 GLU A N 1
ATOM 1589 C CA . GLU A 1 191 ? -7.453 -19.608 -26.293 1.00 34.19 191 GLU A CA 1
ATOM 1590 C C . GLU A 1 191 ? -7.694 -19.247 -27.762 1.00 34.19 191 GLU A C 1
ATOM 1592 O O . GLU A 1 191 ? -8.669 -18.507 -28.040 1.00 34.19 191 GLU A O 1
#

Mean predicted aligned error: 11.04 Å

InterPro domains:
  IPR049453 Integral membrane bound transporter domain [PF13515] (3-49)